Protein AF-A0A0Q9Y5X8-F1 (afdb_monomer_lite)

InterPro domains:
  IPR036390 Winged helix DNA-binding domain superfamily [SSF46785] (9-66)
  IPR036390 Winged helix DNA-binding domain superfamily [SSF46785] (144-191)

Structure (mmCIF, N/CA/C/O backbone):
data_AF-A0A0Q9Y5X8-F1
#
_entry.id   AF-A0A0Q9Y5X8-F1
#
loop_
_atom_site.group_PDB
_atom_site.id
_atom_site.type_symbol
_atom_site.label_atom_id
_atom_site.label_alt_id
_atom_site.label_comp_id
_atom_site.label_asym_id
_atom_site.label_entity_id
_atom_site.label_seq_id
_atom_site.pdbx_PDB_ins_code
_atom_site.Cartn_x
_atom_site.Cartn_y
_atom_site.Cartn_z
_atom_site.occupancy
_atom_site.B_iso_or_equiv
_atom_site.auth_seq_id
_atom_site.auth_comp_id
_atom_site.auth_asym_id
_atom_site.auth_atom_id
_atom_site.pdbx_PDB_model_num
ATOM 1 N N . MET A 1 1 ? -2.827 1.469 11.147 1.00 62.72 1 MET A N 1
ATOM 2 C CA . MET A 1 1 ? -2.510 0.012 11.155 1.00 62.72 1 MET A CA 1
ATOM 3 C C . MET A 1 1 ? -3.399 -0.640 12.210 1.00 62.72 1 MET A C 1
ATOM 5 O O . MET A 1 1 ? -3.380 -0.153 13.327 1.00 62.72 1 MET A O 1
ATOM 9 N N . LEU A 1 2 ? -4.186 -1.677 11.886 1.00 75.31 2 LEU A N 1
ATOM 10 C CA . LEU A 1 2 ? -5.185 -2.248 12.819 1.00 75.31 2 LEU A CA 1
ATOM 11 C C . LEU A 1 2 ? -4.590 -3.100 13.947 1.00 75.31 2 LEU A C 1
ATOM 13 O O . LEU A 1 2 ? -5.214 -3.252 14.986 1.00 75.31 2 LEU A O 1
ATOM 17 N N . PHE A 1 3 ? -3.389 -3.648 13.756 1.00 72.56 3 PHE A N 1
ATOM 18 C CA . PHE A 1 3 ? -2.785 -4.625 14.667 1.00 72.56 3 PHE A CA 1
ATOM 19 C C . PHE A 1 3 ? -2.748 -4.209 16.154 1.00 72.56 3 PHE A C 1
ATOM 21 O O . PHE A 1 3 ? -3.145 -5.021 16.988 1.00 72.56 3 PHE A O 1
ATOM 28 N N . PRO A 1 4 ? -2.349 -2.973 16.519 1.00 76.38 4 PRO A N 1
ATOM 29 C CA . PRO A 1 4 ? -2.332 -2.537 17.920 1.00 76.38 4 PRO A CA 1
ATOM 30 C C . PRO A 1 4 ? -3.721 -2.488 18.574 1.00 76.38 4 PRO A C 1
ATOM 32 O O . PRO A 1 4 ? -3.823 -2.449 19.795 1.00 76.38 4 PRO A O 1
ATOM 35 N N . HIS A 1 5 ? -4.775 -2.497 17.759 1.00 84.38 5 HIS A N 1
ATOM 36 C CA . HIS A 1 5 ? -6.164 -2.395 18.179 1.00 84.38 5 HIS A CA 1
ATOM 37 C C . HIS A 1 5 ? -6.856 -3.757 18.285 1.00 84.38 5 HIS A C 1
ATOM 39 O O . HIS A 1 5 ? -8.039 -3.799 18.577 1.00 84.38 5 HIS A O 1
ATOM 45 N N . ILE A 1 6 ? -6.184 -4.887 18.046 1.00 82.56 6 ILE A N 1
ATOM 46 C CA . ILE A 1 6 ? -6.829 -6.209 18.114 1.00 82.56 6 ILE A CA 1
ATOM 47 C C . ILE A 1 6 ? -6.778 -6.739 19.560 1.00 82.56 6 ILE A C 1
ATOM 49 O O . ILE A 1 6 ? -5.701 -6.980 20.107 1.00 82.56 6 ILE A O 1
ATOM 53 N N . GLN A 1 7 ? -7.936 -6.954 20.197 1.00 82.44 7 GLN A N 1
ATOM 54 C CA . GLN A 1 7 ? -8.016 -7.453 21.574 1.00 82.44 7 GLN A CA 1
ATOM 55 C C . GLN A 1 7 ? -7.650 -8.941 21.686 1.00 82.44 7 GLN A C 1
ATOM 57 O O . GLN A 1 7 ? -8.379 -9.810 21.202 1.00 82.44 7 GLN A O 1
ATOM 62 N N . TYR A 1 8 ? -6.615 -9.239 22.485 1.00 71.25 8 TYR A N 1
ATOM 63 C CA . TYR A 1 8 ? -5.942 -10.550 22.589 1.00 71.25 8 TYR A CA 1
ATOM 64 C C . TYR A 1 8 ? -6.825 -11.809 22.681 1.00 71.25 8 TYR A C 1
ATOM 66 O O . TYR A 1 8 ? -6.446 -12.888 22.215 1.00 71.25 8 TYR A O 1
ATOM 74 N N . ARG A 1 9 ? -7.975 -11.731 23.358 1.00 74.31 9 ARG A N 1
ATOM 75 C CA . ARG A 1 9 ? -8.837 -12.903 23.599 1.00 74.31 9 ARG A CA 1
ATOM 76 C C . ARG A 1 9 ? -9.965 -13.062 22.591 1.00 74.31 9 ARG A C 1
ATOM 78 O O . ARG A 1 9 ? -10.425 -14.179 22.407 1.00 74.31 9 ARG A O 1
ATOM 85 N N . THR A 1 10 ? -10.415 -11.973 21.990 1.00 80.38 10 THR A N 1
ATOM 86 C CA . THR A 1 10 ? -11.672 -11.929 21.232 1.00 80.38 10 THR A CA 1
ATOM 87 C C . THR A 1 10 ? -11.449 -11.586 19.764 1.00 80.38 10 THR A C 1
ATOM 89 O O . THR A 1 10 ? -12.332 -11.831 18.947 1.00 80.38 10 THR A O 1
ATOM 92 N N . ASN A 1 11 ? -10.276 -11.040 19.427 1.00 80.19 11 ASN A N 1
ATOM 93 C CA . ASN A 1 11 ? -9.950 -10.409 18.149 1.00 80.19 11 ASN A CA 1
ATOM 94 C C . ASN A 1 11 ? -10.864 -9.234 17.775 1.00 80.19 11 ASN A C 1
ATOM 96 O O . ASN A 1 11 ? -10.884 -8.821 16.617 1.00 80.19 11 ASN A O 1
ATOM 100 N N . ILE A 1 12 ? -11.603 -8.691 18.746 1.00 88.06 12 ILE A N 1
ATOM 101 C CA . ILE A 1 12 ? -12.395 -7.474 18.571 1.00 88.06 12 ILE A CA 1
ATOM 102 C C . ILE A 1 12 ? -11.441 -6.287 18.438 1.00 88.06 12 ILE A C 1
ATOM 104 O O . ILE A 1 12 ? -10.446 -6.203 19.160 1.00 88.06 12 ILE A O 1
ATOM 108 N N . LEU A 1 13 ? -11.739 -5.383 17.51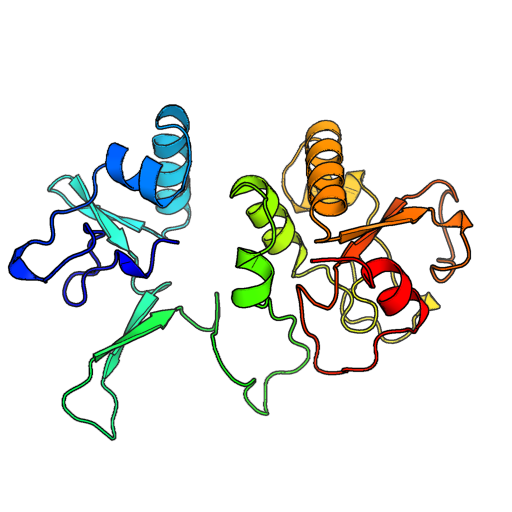1 1.00 88.94 13 LEU A N 1
ATOM 109 C CA . LEU A 1 13 ? -11.045 -4.113 17.374 1.00 88.94 13 LEU A CA 1
ATOM 110 C C . LEU A 1 13 ? -11.444 -3.187 18.525 1.00 88.94 13 LEU A C 1
ATOM 112 O O . LEU A 1 13 ? -12.624 -2.906 18.708 1.00 88.94 13 LEU A O 1
ATOM 116 N N . VAL A 1 14 ? -10.464 -2.720 19.294 1.00 91.31 14 VAL A N 1
ATOM 117 C CA . VAL A 1 14 ? -10.640 -1.914 20.505 1.00 91.31 14 VAL A CA 1
ATOM 118 C C . VAL A 1 14 ? -9.704 -0.702 20.550 1.00 91.31 14 VAL A C 1
ATOM 120 O O . VAL A 1 14 ? -8.682 -0.634 19.858 1.00 91.31 14 VAL A O 1
ATOM 123 N N . SER A 1 15 ? -10.044 0.270 21.393 1.00 88.06 15 SER A N 1
ATOM 124 C CA . SER A 1 15 ? -9.182 1.404 21.728 1.00 88.06 15 SER A CA 1
ATOM 125 C C . SER A 1 15 ? -7.843 0.958 22.336 1.00 88.06 15 SER A C 1
ATOM 127 O O . SER A 1 15 ? -7.720 -0.119 22.924 1.00 88.06 15 SER A O 1
ATOM 129 N N . LEU A 1 16 ? -6.808 1.796 22.194 1.00 82.62 16 LEU A N 1
ATOM 130 C CA . LEU A 1 16 ? -5.525 1.567 22.866 1.00 82.62 16 LEU A CA 1
ATOM 131 C C . LEU A 1 16 ? -5.665 1.850 24.365 1.00 82.62 16 LEU A C 1
ATOM 133 O O . LEU A 1 16 ? -6.264 2.848 24.756 1.00 82.62 16 LEU A O 1
ATOM 137 N N . GLY A 1 17 ? -5.079 0.998 25.204 1.00 73.50 17 GLY A N 1
ATOM 138 C CA . GLY A 1 17 ? -5.127 1.152 26.658 1.00 73.50 17 GLY A CA 1
ATOM 139 C C . GLY A 1 17 ? -4.964 -0.171 27.402 1.00 73.50 17 GLY A C 1
ATOM 140 O O . GLY A 1 17 ? -4.803 -1.230 26.787 1.00 73.50 17 GLY A O 1
ATOM 141 N N . ARG A 1 18 ? -5.010 -0.108 28.742 1.00 67.25 18 ARG A N 1
ATOM 142 C CA . ARG A 1 18 ? -5.080 -1.311 29.589 1.00 67.25 18 ARG A CA 1
ATOM 143 C C . ARG A 1 18 ? -6.356 -2.091 29.278 1.00 67.25 18 ARG A C 1
ATOM 145 O O . ARG A 1 18 ? -7.367 -1.493 28.920 1.00 67.25 18 ARG A O 1
ATOM 152 N N . LYS A 1 19 ? -6.310 -3.416 29.420 1.00 67.94 19 LYS A N 1
ATOM 153 C CA . LYS A 1 19 ? -7.370 -4.332 28.967 1.00 67.94 19 LYS A CA 1
ATOM 154 C C . LYS A 1 19 ? -8.743 -3.996 29.560 1.00 67.94 19 LYS A C 1
ATOM 156 O O . LYS A 1 19 ? -9.742 -4.094 28.860 1.00 67.94 19 LYS A O 1
ATOM 161 N N . GLU A 1 20 ? -8.779 -3.603 30.824 1.00 73.56 20 GLU A N 1
ATOM 162 C CA . GLU A 1 20 ? -9.975 -3.191 31.561 1.00 73.56 20 GLU A CA 1
ATOM 163 C C . GLU A 1 20 ? -10.643 -1.918 31.012 1.00 73.56 20 GLU A C 1
ATOM 165 O O . GLU A 1 20 ? -11.833 -1.725 31.223 1.00 73.56 20 GLU A O 1
ATOM 170 N N . ASN A 1 21 ? -9.908 -1.099 30.253 1.00 79.62 21 ASN A N 1
ATOM 171 C CA . ASN A 1 21 ? -10.373 0.176 29.696 1.00 79.62 21 ASN A CA 1
ATOM 172 C C . ASN A 1 2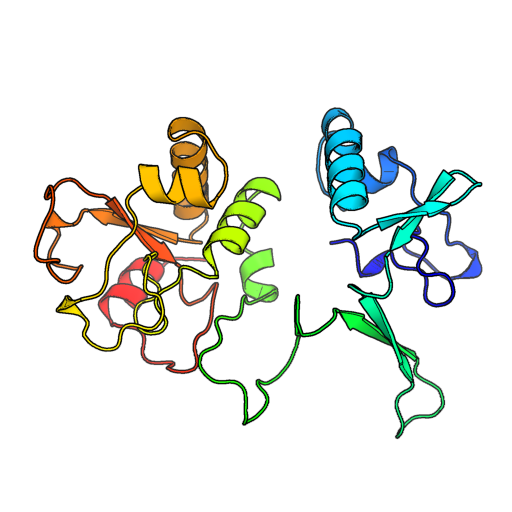1 ? -10.571 0.123 28.172 1.00 79.62 21 ASN A C 1
ATOM 174 O O . ASN A 1 21 ? -10.793 1.154 27.537 1.00 79.62 21 ASN A O 1
ATOM 178 N N . GLN A 1 22 ? -10.425 -1.056 27.564 1.00 84.94 22 GLN A N 1
ATOM 179 C CA . GLN A 1 22 ? -10.576 -1.227 26.124 1.00 84.94 22 GLN A CA 1
ATOM 180 C C . GLN A 1 22 ? -12.051 -1.207 25.739 1.00 84.94 22 GLN A C 1
ATOM 182 O O . GLN A 1 22 ? -12.843 -2.007 26.235 1.00 84.94 22 GLN A O 1
ATOM 187 N N . ILE A 1 23 ? -12.394 -0.322 24.810 1.00 88.69 23 ILE A N 1
ATOM 188 C CA . ILE A 1 23 ? -13.751 -0.161 24.286 1.00 88.69 23 ILE A CA 1
ATOM 189 C C . ILE A 1 23 ? -13.732 -0.567 22.808 1.00 88.69 23 ILE A C 1
ATOM 191 O O . ILE A 1 23 ? -12.775 -0.200 22.118 1.00 88.69 23 ILE A O 1
ATOM 195 N N . PRO A 1 24 ? -14.729 -1.322 22.307 1.00 91.94 24 PRO A N 1
ATOM 196 C CA . PRO A 1 24 ? -14.834 -1.638 20.885 1.00 91.94 24 PRO A CA 1
ATOM 197 C C . PRO A 1 24 ? -14.795 -0.383 20.006 1.00 91.94 24 PRO A C 1
ATOM 199 O O . PRO A 1 24 ? -15.451 0.611 20.314 1.00 91.94 24 PRO A O 1
ATOM 202 N N . LEU A 1 25 ? -14.020 -0.430 18.919 1.00 91.81 25 LEU A N 1
ATOM 203 C CA . LEU A 1 25 ? -13.900 0.692 17.988 1.00 91.81 25 LEU A CA 1
ATOM 204 C C . LEU A 1 25 ? -15.193 0.880 17.196 1.00 91.81 25 LEU A C 1
ATOM 206 O O . LEU A 1 25 ? -15.711 -0.064 16.599 1.00 91.81 25 LEU A O 1
ATOM 210 N N . THR A 1 26 ? -15.646 2.126 17.127 1.00 89.56 26 THR A N 1
ATOM 211 C CA . THR A 1 26 ? -16.711 2.571 16.225 1.00 89.56 26 THR A CA 1
ATOM 212 C C . THR A 1 26 ? -16.149 2.957 14.853 1.00 89.56 26 THR A C 1
ATOM 214 O O . THR A 1 26 ? -14.939 3.124 14.683 1.00 89.56 26 THR A O 1
ATOM 217 N N . ASP A 1 27 ? -17.019 3.209 13.874 1.00 87.75 27 ASP A N 1
ATOM 218 C CA . ASP A 1 27 ? -16.632 3.777 12.573 1.00 87.75 27 ASP A CA 1
ATOM 219 C C . ASP A 1 27 ? -15.864 5.101 12.713 1.00 87.75 27 ASP A C 1
ATOM 221 O O . ASP A 1 27 ? -14.943 5.387 11.946 1.00 87.75 27 ASP A O 1
ATOM 225 N N . LYS A 1 28 ? -16.214 5.921 13.715 1.00 86.94 28 LYS A N 1
ATOM 226 C CA . LYS A 1 28 ? -15.483 7.158 14.009 1.00 86.94 28 LYS A CA 1
ATOM 227 C C . LYS A 1 28 ? -14.044 6.842 14.407 1.00 86.94 28 LYS A C 1
ATOM 229 O O . LYS A 1 28 ? -13.131 7.461 13.867 1.00 86.94 28 LYS A O 1
ATOM 234 N N . ASP A 1 29 ? -13.858 5.901 15.322 1.00 89.00 29 ASP A N 1
ATOM 235 C CA . ASP A 1 29 ? -12.531 5.569 15.837 1.00 89.00 29 ASP A CA 1
ATOM 236 C C . ASP A 1 29 ? -11.693 4.883 14.751 1.00 89.00 29 ASP A C 1
ATOM 238 O O . ASP A 1 29 ? -10.507 5.163 14.601 1.00 89.00 29 ASP A O 1
ATOM 242 N N . LEU A 1 30 ? -12.318 4.054 13.909 1.00 87.44 30 LEU A N 1
ATOM 243 C CA . LEU A 1 30 ? -11.669 3.470 12.736 1.00 87.44 30 LEU A CA 1
ATOM 244 C C . LEU A 1 30 ? -11.217 4.535 11.730 1.00 87.44 30 LEU A C 1
ATOM 246 O O . LEU A 1 30 ? -10.134 4.397 11.163 1.00 87.44 30 LEU A O 1
ATOM 250 N N . ALA A 1 31 ? -11.976 5.621 11.545 1.00 86.88 31 ALA A N 1
ATOM 251 C CA . ALA A 1 31 ? -11.538 6.770 10.743 1.00 86.88 31 ALA A CA 1
ATOM 252 C C . ALA A 1 31 ? -10.196 7.319 11.225 1.00 86.88 31 ALA A C 1
ATOM 254 O O . ALA A 1 31 ? -9.287 7.553 10.427 1.00 86.88 31 ALA A O 1
ATOM 255 N N . GLU A 1 32 ? -10.079 7.491 12.539 1.00 86.25 32 GLU A N 1
ATOM 256 C CA . GLU A 1 32 ? -8.889 8.018 13.196 1.00 86.25 32 GLU A CA 1
ATOM 257 C C . GLU A 1 32 ? -7.726 7.022 13.087 1.00 86.25 32 GLU A C 1
ATOM 259 O O . GLU A 1 32 ? -6.632 7.401 12.668 1.00 86.25 32 GLU A O 1
ATOM 264 N N . VAL A 1 33 ? -7.973 5.729 13.333 1.00 83.44 33 VAL A N 1
ATOM 265 C CA . VAL A 1 33 ? -6.972 4.649 13.204 1.00 83.44 33 VAL A CA 1
ATOM 266 C C . VAL A 1 33 ? -6.439 4.506 11.776 1.00 83.44 33 VAL A C 1
ATOM 268 O O . VAL A 1 33 ? -5.262 4.183 11.567 1.00 83.44 33 VAL A O 1
ATOM 271 N N . PHE A 1 34 ? -7.296 4.714 10.778 1.00 80.12 34 PHE A N 1
ATOM 272 C CA . PHE A 1 34 ? -6.900 4.712 9.374 1.00 80.12 34 PHE A CA 1
ATOM 273 C C . PHE A 1 34 ? -6.306 6.047 8.921 1.00 80.12 34 PHE A C 1
ATOM 275 O O . PHE A 1 34 ? -5.660 6.074 7.879 1.00 80.12 34 PHE A O 1
ATOM 282 N N . GLY A 1 35 ? -6.483 7.133 9.677 1.00 80.12 35 GLY A N 1
ATOM 283 C CA . GLY A 1 35 ? -6.052 8.473 9.277 1.00 80.12 35 GLY A CA 1
ATOM 284 C C . GLY A 1 35 ? -6.824 9.003 8.065 1.00 80.12 35 GLY A C 1
ATOM 285 O O . GLY A 1 35 ? -6.240 9.644 7.191 1.00 80.12 35 GLY A O 1
ATOM 286 N N . ILE A 1 36 ? -8.122 8.701 7.973 1.00 82.06 36 ILE A N 1
ATOM 287 C CA . ILE A 1 36 ? -8.986 9.091 6.849 1.00 82.06 36 ILE A CA 1
ATOM 288 C C . ILE A 1 36 ? -10.229 9.843 7.322 1.00 82.06 36 ILE A C 1
ATOM 290 O O . ILE A 1 36 ? -10.634 9.783 8.479 1.00 82.06 36 ILE A O 1
ATOM 294 N N . ASN A 1 37 ? -10.886 10.538 6.393 1.00 83.81 37 ASN A N 1
ATOM 295 C CA . ASN A 1 37 ? -12.168 11.171 6.681 1.00 83.81 37 ASN A CA 1
ATOM 296 C C . ASN A 1 37 ? -13.254 10.104 6.921 1.00 83.81 37 ASN A C 1
ATOM 298 O O . ASN A 1 37 ? -13.365 9.153 6.144 1.00 83.81 37 ASN A O 1
ATOM 302 N N . LYS A 1 38 ? -14.098 10.313 7.942 1.00 83.44 38 LYS A N 1
ATOM 303 C CA . LYS A 1 38 ? -15.216 9.429 8.321 1.00 83.44 38 LYS A CA 1
ATOM 304 C C . LYS A 1 38 ? -16.093 9.001 7.144 1.00 83.44 38 LYS A C 1
ATOM 306 O O . LYS A 1 38 ? -16.527 7.857 7.105 1.00 83.44 38 LYS A O 1
ATOM 311 N N . ARG A 1 39 ? -16.290 9.878 6.150 1.00 86.00 39 ARG A N 1
ATOM 312 C CA . ARG A 1 39 ? -17.093 9.577 4.951 1.00 86.00 39 ARG A CA 1
ATOM 313 C C . ARG A 1 39 ? -16.586 8.375 4.145 1.00 86.00 39 ARG A C 1
ATOM 315 O O . ARG A 1 39 ? -17.353 7.794 3.393 1.00 86.00 39 ARG A O 1
ATOM 322 N N . TYR A 1 40 ? -15.304 8.027 4.270 1.00 84.69 40 TYR A N 1
ATOM 323 C CA . TYR A 1 40 ? -14.683 6.920 3.536 1.00 84.69 40 TYR A CA 1
ATOM 324 C C . TYR A 1 40 ? -14.618 5.617 4.332 1.00 84.69 40 TYR A C 1
ATOM 326 O O . TYR A 1 40 ? -14.352 4.567 3.753 1.00 84.69 40 TYR A O 1
ATOM 334 N N . VAL A 1 41 ? -14.857 5.666 5.643 1.00 89.50 41 VAL A N 1
ATOM 335 C CA . VAL A 1 41 ? -14.655 4.512 6.526 1.00 89.50 41 VAL A CA 1
ATOM 336 C C . VAL A 1 41 ? -15.639 3.395 6.226 1.00 89.50 41 VAL A C 1
ATOM 338 O O . VAL A 1 41 ? -15.219 2.252 6.103 1.00 89.50 41 VAL A O 1
ATOM 341 N N . SER A 1 42 ? -16.917 3.725 6.037 1.00 88.19 42 SER A N 1
ATOM 342 C CA . SER A 1 42 ? -17.953 2.732 5.734 1.00 88.19 42 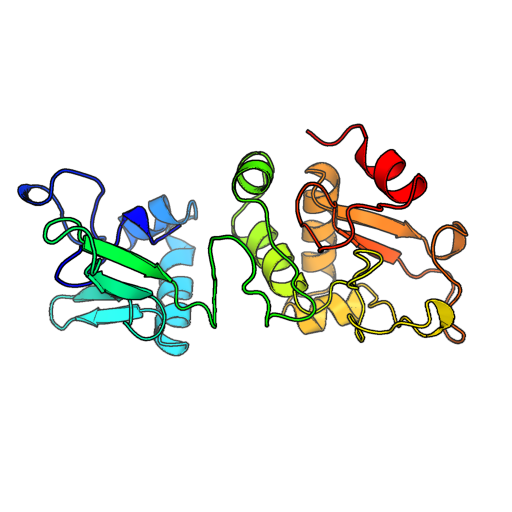SER A CA 1
ATOM 343 C C . SER A 1 42 ? -17.629 1.923 4.468 1.00 88.19 42 SER A C 1
ATOM 345 O O . SER A 1 42 ? -17.787 0.702 4.455 1.00 88.19 42 SER A O 1
ATOM 347 N N . GLY A 1 43 ? -17.071 2.573 3.438 1.00 88.25 43 GLY A N 1
ATOM 348 C CA . GLY A 1 43 ? -16.608 1.893 2.226 1.00 88.25 43 GLY A CA 1
ATOM 349 C C . GLY A 1 43 ? -15.467 0.911 2.501 1.00 88.25 43 GLY A C 1
ATOM 350 O O . GLY A 1 43 ? -15.535 -0.236 2.073 1.00 88.25 43 GLY A O 1
ATOM 351 N N . ILE A 1 44 ? -14.463 1.321 3.284 1.00 86.12 44 ILE A N 1
ATOM 352 C CA . ILE A 1 44 ? -13.350 0.438 3.674 1.00 86.12 44 ILE A CA 1
ATOM 353 C C . ILE A 1 44 ? -13.845 -0.730 4.526 1.00 86.12 44 ILE A C 1
ATOM 355 O O . ILE A 1 44 ? -13.423 -1.859 4.313 1.00 86.12 44 ILE A O 1
ATOM 359 N N . ILE A 1 45 ? -14.734 -0.487 5.488 1.00 89.31 45 ILE A N 1
ATOM 360 C CA . ILE A 1 45 ? -15.305 -1.542 6.334 1.00 89.31 45 ILE A CA 1
ATOM 361 C C . ILE A 1 45 ? -16.061 -2.557 5.478 1.00 89.31 45 ILE A C 1
ATOM 363 O O . ILE A 1 45 ? -15.892 -3.758 5.675 1.00 89.31 45 ILE A O 1
ATOM 367 N N . THR A 1 46 ? -16.845 -2.085 4.509 1.00 90.38 46 THR A N 1
ATOM 368 C CA . THR A 1 46 ? -17.563 -2.946 3.562 1.00 90.38 46 THR A CA 1
ATOM 369 C C . THR A 1 46 ? -16.586 -3.809 2.770 1.00 90.38 46 THR A C 1
ATOM 371 O O . THR A 1 46 ? -16.700 -5.031 2.800 1.00 90.38 46 THR A O 1
ATOM 374 N N . GLU A 1 47 ? -15.557 -3.204 2.174 1.00 88.06 47 GLU A N 1
ATOM 375 C CA . GLU A 1 47 ? -14.535 -3.927 1.409 1.00 88.06 47 GLU A CA 1
ATOM 376 C C . GLU A 1 47 ? -13.801 -4.956 2.286 1.00 88.06 47 GLU A C 1
ATOM 378 O O . GLU A 1 47 ? -13.673 -6.117 1.906 1.00 88.06 47 GLU A O 1
ATOM 383 N N . LEU A 1 48 ? -13.392 -4.578 3.506 1.00 87.69 48 LEU A N 1
ATOM 384 C CA . LEU A 1 48 ? -12.742 -5.475 4.470 1.00 87.69 48 LEU A CA 1
ATOM 385 C C . LEU A 1 48 ? -13.640 -6.649 4.892 1.00 87.69 48 LEU A C 1
ATOM 387 O O . LEU A 1 48 ? -13.116 -7.736 5.159 1.00 87.69 48 LEU A O 1
ATOM 391 N N . LYS A 1 49 ? -14.962 -6.445 4.966 1.00 88.88 49 LYS A N 1
ATOM 392 C CA . LYS A 1 49 ? -15.949 -7.507 5.223 1.00 88.88 49 LYS A CA 1
ATOM 393 C C . LYS A 1 49 ? -16.091 -8.432 4.018 1.00 88.88 49 LYS A C 1
ATOM 395 O O . LYS A 1 49 ? -16.061 -9.647 4.197 1.00 88.88 49 LYS A O 1
ATOM 400 N N . GLU A 1 50 ? -16.174 -7.885 2.808 1.00 88.81 50 GLU A N 1
ATOM 401 C CA . GLU A 1 50 ? -16.286 -8.652 1.558 1.00 88.81 50 GLU A CA 1
ATOM 402 C C . GLU A 1 50 ? -15.076 -9.560 1.324 1.00 88.81 50 GLU A C 1
ATOM 404 O O . GLU A 1 50 ? -15.234 -10.742 1.019 1.00 88.81 50 GLU A O 1
ATOM 409 N N . ILE A 1 51 ? -13.859 -9.056 1.554 1.00 82.38 51 ILE A N 1
ATOM 410 C CA . ILE A 1 51 ? -12.636 -9.874 1.462 1.00 82.38 51 ILE A CA 1
ATOM 411 C C . ILE A 1 51 ? -12.422 -10.769 2.701 1.00 82.38 51 ILE A C 1
ATOM 413 O O . ILE A 1 51 ? -11.459 -11.540 2.771 1.00 82.38 51 ILE A O 1
ATOM 417 N N . GLY A 1 52 ? -13.307 -10.683 3.699 1.00 83.06 52 GLY A N 1
ATOM 418 C CA . GLY A 1 52 ? -13.304 -11.527 4.892 1.00 83.06 52 GLY A CA 1
ATOM 419 C C . GLY A 1 52 ? -12.203 -11.211 5.904 1.00 83.06 52 GLY A C 1
ATOM 420 O O . GLY A 1 52 ? -11.916 -12.061 6.748 1.00 83.06 52 GLY A O 1
ATOM 421 N N . VAL A 1 53 ? -11.561 -10.040 5.831 1.00 85.12 53 VAL A N 1
ATOM 422 C CA . VAL A 1 53 ? -10.525 -9.611 6.791 1.00 85.12 53 VAL A CA 1
ATOM 423 C C . VAL A 1 53 ? -11.142 -9.276 8.146 1.00 85.12 53 VAL A C 1
ATOM 425 O O . VAL A 1 53 ? -10.561 -9.621 9.179 1.00 85.12 53 VAL A O 1
ATOM 428 N N . ILE A 1 54 ? -12.321 -8.652 8.149 1.00 90.00 54 ILE A N 1
ATOM 429 C CA . ILE A 1 54 ? -13.106 -8.394 9.360 1.00 90.00 54 ILE A CA 1
ATOM 430 C C . ILE A 1 54 ? -14.517 -8.968 9.230 1.00 90.00 54 ILE A C 1
ATOM 432 O O . ILE A 1 54 ? -15.048 -9.127 8.137 1.00 90.00 54 ILE A O 1
ATOM 436 N N . THR A 1 55 ? -15.138 -9.249 10.365 1.00 90.06 55 THR A N 1
ATOM 437 C CA . THR A 1 55 ? -16.549 -9.619 10.495 1.00 90.06 55 THR A CA 1
ATOM 438 C C . THR A 1 55 ? -17.202 -8.715 11.524 1.00 90.06 55 THR A C 1
ATOM 440 O O . THR A 1 55 ? -16.536 -8.278 12.459 1.00 90.06 55 THR A O 1
ATOM 443 N N . GLU A 1 56 ? -18.498 -8.475 11.394 1.00 90.94 56 GLU A N 1
ATOM 444 C CA . GLU A 1 56 ? -19.264 -7.719 12.383 1.00 90.94 56 GLU A CA 1
ATOM 445 C C . GLU A 1 56 ? -19.994 -8.687 13.325 1.00 90.94 56 GLU A C 1
ATOM 447 O O . GLU A 1 56 ? -20.576 -9.675 12.868 1.00 90.94 56 GLU A O 1
ATOM 452 N N . THR A 1 57 ? -19.910 -8.461 14.638 1.00 88.31 57 THR A N 1
ATOM 453 C CA . THR A 1 57 ? -20.642 -9.251 15.636 1.00 88.31 57 THR A CA 1
ATOM 454 C C . THR A 1 57 ? -22.112 -8.844 15.666 1.00 88.31 57 THR A C 1
ATOM 456 O O . THR A 1 57 ? -22.503 -7.808 15.135 1.00 88.31 57 THR A O 1
ATOM 459 N N . ARG A 1 58 ? -22.949 -9.646 16.335 1.00 85.38 58 ARG A N 1
ATOM 460 C CA . ARG A 1 58 ? -24.364 -9.299 16.543 1.00 85.38 58 ARG A CA 1
ATOM 461 C C . ARG A 1 58 ? -24.544 -8.023 17.368 1.00 85.38 58 ARG A C 1
ATOM 463 O O . ARG A 1 58 ? -25.563 -7.364 17.218 1.00 85.38 58 ARG A O 1
ATOM 470 N N . GLU A 1 59 ? -23.571 -7.679 18.214 1.00 85.19 59 GLU A N 1
ATOM 471 C CA . GLU A 1 59 ? -23.569 -6.426 18.978 1.00 85.19 59 GLU A CA 1
ATOM 472 C C . GLU A 1 59 ? -23.008 -5.223 18.191 1.00 85.19 59 GLU A C 1
ATOM 474 O O . GLU A 1 59 ? -22.904 -4.134 18.750 1.00 85.19 59 GLU A O 1
ATOM 479 N N . GLY A 1 60 ? -22.642 -5.395 16.912 1.00 84.31 60 GLY A N 1
ATOM 480 C CA . GLY A 1 60 ? -22.125 -4.320 16.053 1.00 84.31 60 GLY A CA 1
ATOM 481 C C . GLY A 1 60 ? -20.620 -4.062 16.179 1.00 84.31 60 GLY A C 1
ATOM 482 O O . GLY A 1 60 ? -20.134 -3.013 15.764 1.00 84.31 60 GLY A O 1
ATOM 483 N N . TYR A 1 61 ? -19.852 -4.987 16.763 1.00 89.75 61 TYR A N 1
ATOM 484 C CA . TYR A 1 61 ? -18.400 -4.835 16.900 1.00 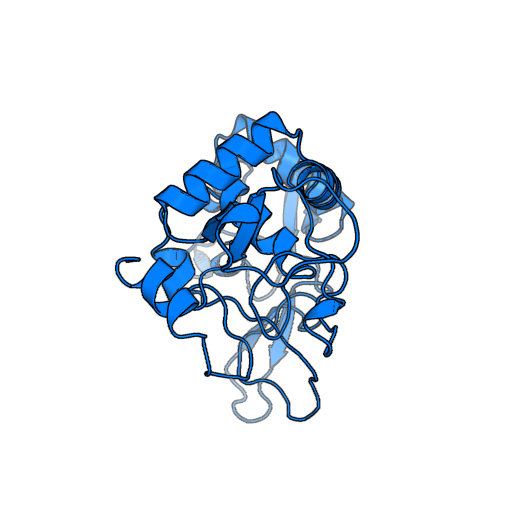89.75 61 TYR A CA 1
ATOM 485 C C . TYR A 1 61 ? -17.648 -5.449 15.726 1.00 89.75 61 TYR A C 1
ATOM 487 O O . TYR A 1 61 ? -18.030 -6.491 15.200 1.00 89.75 61 TYR A O 1
ATOM 495 N N . TYR A 1 62 ? -16.502 -4.878 15.370 1.00 91.00 62 TYR A N 1
ATOM 496 C CA . TYR A 1 62 ? -15.643 -5.447 14.335 1.00 91.00 62 TYR A CA 1
ATOM 497 C C . TYR A 1 62 ? -14.646 -6.442 14.927 1.00 91.00 62 TYR A C 1
ATOM 499 O O . TYR A 1 62 ? -13.842 -6.099 15.792 1.00 91.00 62 TYR A O 1
ATOM 507 N N . LYS A 1 63 ? -14.662 -7.679 14.430 1.00 89.31 63 LYS A N 1
ATOM 508 C CA . LYS A 1 63 ? -13.717 -8.747 14.771 1.00 89.31 63 LYS A CA 1
ATOM 509 C C . LYS A 1 63 ? -12.809 -9.048 13.585 1.00 89.31 63 LYS A C 1
ATOM 511 O O . LYS A 1 63 ? -13.290 -9.232 12.472 1.00 89.31 63 LYS A O 1
ATOM 516 N N . VAL A 1 64 ? -11.503 -9.142 13.816 1.00 85.50 64 VAL A N 1
ATOM 517 C CA . VAL A 1 64 ? -10.539 -9.549 12.784 1.00 85.50 64 VAL A CA 1
ATOM 518 C C . VAL A 1 64 ? -10.571 -11.066 12.610 1.00 85.50 64 VAL A C 1
ATOM 520 O O . VAL A 1 64 ? -10.547 -11.821 13.585 1.00 85.50 64 VAL A O 1
ATOM 523 N N . ASN A 1 65 ? -10.618 -11.515 11.358 1.00 81.38 65 ASN A N 1
ATOM 524 C CA . ASN A 1 65 ? -10.659 -12.928 11.014 1.00 81.38 65 ASN A CA 1
ATOM 525 C C . ASN A 1 65 ? -9.309 -13.613 11.294 1.00 81.38 65 ASN A C 1
ATOM 527 O O . ASN A 1 65 ? -8.243 -13.155 10.864 1.00 81.38 65 ASN A O 1
ATOM 531 N N . GLU A 1 66 ? -9.375 -14.759 11.971 1.00 74.44 66 GLU A N 1
ATOM 532 C CA . GLU A 1 66 ? -8.221 -15.560 12.387 1.00 74.44 66 GLU A CA 1
ATOM 533 C C . GLU A 1 66 ? -7.396 -16.104 11.215 1.00 74.44 66 GLU A C 1
ATOM 535 O O . GLU A 1 66 ? -6.194 -16.335 11.348 1.00 74.44 66 GLU A O 1
ATOM 540 N N . ARG A 1 67 ? -8.002 -16.212 10.026 1.00 67.62 67 ARG A N 1
ATOM 541 C CA . ARG A 1 67 ? -7.292 -16.542 8.784 1.00 67.62 67 ARG A CA 1
ATOM 542 C C . ARG A 1 67 ? -6.192 -15.532 8.457 1.00 67.62 67 ARG A C 1
ATOM 544 O O . ARG A 1 67 ? -5.178 -15.917 7.879 1.00 67.62 67 ARG A O 1
ATOM 551 N N . TYR A 1 68 ? -6.388 -14.261 8.798 1.00 66.56 68 TYR A N 1
ATOM 552 C CA . TYR A 1 68 ? -5.447 -13.182 8.494 1.00 66.56 68 TYR A CA 1
ATOM 553 C C . TYR A 1 68 ? -4.552 -12.851 9.688 1.00 66.56 68 TYR A C 1
ATOM 555 O O . TYR A 1 68 ? -3.374 -12.556 9.501 1.00 66.56 68 TYR A O 1
ATOM 563 N N . HIS A 1 69 ? -5.092 -12.931 10.905 1.00 66.31 69 HIS A N 1
ATOM 564 C CA . HIS A 1 69 ? -4.373 -12.637 12.142 1.00 66.31 69 HIS A CA 1
ATOM 565 C C . HIS A 1 69 ? -4.656 -13.724 13.167 1.00 66.31 69 HIS A C 1
ATOM 567 O O . HIS A 1 69 ? -5.764 -13.802 13.686 1.00 66.31 69 HIS A O 1
ATOM 573 N N . PHE A 1 70 ? -3.659 -14.535 13.499 1.00 64.38 70 PHE A N 1
ATOM 574 C CA . PHE A 1 70 ? -3.830 -15.606 14.473 1.00 64.38 70 PHE A CA 1
ATOM 575 C C . PHE A 1 70 ? -2.962 -15.401 15.708 1.00 64.38 70 PHE A C 1
ATOM 577 O O . PHE A 1 70 ? -1.959 -14.680 15.725 1.00 64.38 70 PHE A O 1
ATOM 584 N N . ARG A 1 71 ? -3.392 -16.054 16.781 1.00 64.38 71 ARG A N 1
ATOM 585 C CA . ARG A 1 71 ? -2.762 -16.023 18.092 1.00 64.38 71 ARG A CA 1
ATOM 586 C C . ARG A 1 71 ? -1.903 -17.266 18.278 1.00 64.38 71 ARG A C 1
ATOM 588 O O . ARG A 1 71 ? -2.349 -18.372 17.993 1.00 64.38 71 ARG A O 1
ATOM 595 N N . GLY A 1 72 ? -0.704 -17.086 18.820 1.00 53.72 72 GLY A N 1
ATOM 596 C CA . GLY A 1 72 ? 0.152 -18.188 19.251 1.00 53.72 72 GLY A CA 1
ATOM 597 C C . GLY A 1 72 ? 0.411 -18.167 20.756 1.00 53.72 72 GLY A C 1
ATOM 598 O O . GLY A 1 72 ? 0.256 -17.139 21.425 1.00 53.72 72 GLY A O 1
ATOM 599 N N . ARG A 1 73 ? 0.808 -19.325 21.290 1.00 50.56 73 ARG A N 1
ATOM 600 C CA . ARG A 1 73 ? 1.512 -19.444 22.575 1.00 50.56 73 ARG A CA 1
ATOM 601 C C . ARG A 1 73 ? 2.965 -19.788 22.261 1.00 50.56 73 ARG A C 1
ATOM 603 O O . ARG A 1 73 ? 3.202 -20.637 21.400 1.00 50.56 73 ARG A O 1
ATOM 610 N N . SER A 1 74 ? 3.918 -19.108 22.895 1.00 46.31 74 SER A N 1
ATOM 611 C CA . SER A 1 74 ? 5.317 -19.539 22.824 1.00 46.31 74 SER A CA 1
ATOM 612 C C . SER A 1 74 ? 5.452 -20.898 23.518 1.00 46.31 74 SER A C 1
ATOM 614 O O . SER A 1 74 ? 4.792 -21.126 24.532 1.00 46.31 74 SER A O 1
ATOM 616 N N . ARG A 1 75 ? 6.249 -21.815 22.952 1.00 48.41 75 ARG A N 1
ATOM 617 C CA . ARG A 1 75 ? 6.555 -23.110 23.590 1.00 48.41 75 ARG A CA 1
ATOM 618 C C . ARG A 1 75 ? 7.651 -22.990 24.656 1.00 48.41 75 ARG A C 1
ATOM 620 O O . ARG A 1 75 ? 7.716 -23.863 25.508 1.00 48.41 75 ARG A O 1
ATOM 627 N N . GLU A 1 76 ? 8.460 -21.930 24.616 1.00 54.19 76 GLU A N 1
ATOM 628 C CA . GLU A 1 76 ? 9.597 -21.729 25.531 1.00 54.19 76 GLU A CA 1
ATOM 629 C C . GLU A 1 76 ? 9.271 -20.833 26.734 1.00 54.19 76 GLU A C 1
ATOM 631 O O . GLU A 1 76 ? 9.859 -21.020 27.788 1.00 54.19 76 GLU A O 1
ATOM 636 N N . ASP A 1 77 ? 8.272 -19.948 26.626 1.00 47.19 77 ASP A N 1
ATOM 637 C CA . ASP A 1 77 ? 7.850 -19.064 27.720 1.00 47.19 77 ASP A CA 1
ATOM 638 C C . ASP A 1 77 ? 6.337 -19.156 27.928 1.00 47.19 77 ASP A C 1
ATOM 640 O O . ASP A 1 77 ? 5.537 -18.551 27.205 1.00 47.19 77 ASP A O 1
ATOM 644 N N . THR A 1 78 ? 5.931 -19.908 28.948 1.00 46.62 78 THR A N 1
ATOM 645 C CA . THR A 1 78 ? 4.539 -20.300 29.235 1.00 46.62 78 THR A CA 1
ATOM 646 C C . THR A 1 78 ? 3.590 -19.125 29.544 1.00 46.62 78 THR A C 1
ATOM 648 O O . THR A 1 78 ? 2.391 -19.333 29.722 1.00 46.62 78 THR A O 1
ATOM 651 N N . TYR A 1 79 ? 4.073 -17.877 29.556 1.00 45.81 79 TYR A N 1
ATOM 652 C CA . TYR A 1 79 ? 3.297 -16.701 29.971 1.00 45.81 79 TYR A CA 1
ATOM 653 C C . TYR A 1 79 ? 3.136 -15.591 28.926 1.00 45.81 79 TYR A C 1
ATOM 655 O O . TYR A 1 79 ? 2.327 -14.689 29.150 1.00 45.81 79 TYR A O 1
ATOM 663 N N . ILE A 1 80 ? 3.812 -15.643 27.770 1.00 50.56 80 ILE A N 1
ATOM 664 C CA . ILE A 1 80 ? 3.732 -14.550 26.786 1.00 50.56 80 ILE A CA 1
ATOM 665 C C . ILE A 1 80 ? 2.933 -14.981 25.558 1.00 50.56 80 ILE A C 1
ATOM 667 O O . ILE A 1 80 ? 3.342 -15.781 24.715 1.00 50.56 80 ILE A O 1
ATOM 671 N N . GLY A 1 81 ? 1.736 -14.418 25.473 1.00 48.31 81 GLY A N 1
ATOM 672 C CA . GLY A 1 81 ? 0.878 -14.512 24.314 1.00 48.31 81 GLY A CA 1
ATOM 673 C C . GLY A 1 81 ? 1.296 -13.561 23.201 1.00 48.31 81 GLY A C 1
ATOM 674 O O . GLY A 1 81 ? 1.497 -12.383 23.473 1.00 48.31 81 GLY A O 1
ATOM 675 N N . TYR A 1 82 ? 1.366 -14.029 21.952 1.00 56.22 82 TYR A N 1
ATOM 676 C CA . TYR A 1 82 ? 1.698 -13.165 20.814 1.00 56.22 82 TYR A CA 1
ATOM 677 C C . TYR A 1 82 ? 0.625 -13.182 19.724 1.00 56.22 82 TYR A C 1
ATOM 679 O O . TYR A 1 82 ? -0.114 -14.158 19.550 1.00 56.22 82 TYR A O 1
ATOM 687 N N . TYR A 1 83 ? 0.571 -12.077 18.983 1.00 53.53 83 TYR A N 1
ATOM 688 C CA . TYR A 1 83 ? -0.187 -11.936 17.749 1.00 53.53 83 TYR A CA 1
ATOM 689 C C . TYR A 1 83 ? 0.736 -12.081 16.548 1.00 53.53 83 TYR A C 1
ATOM 691 O O . TYR A 1 83 ? 1.809 -11.476 16.506 1.00 53.53 83 TYR A O 1
ATOM 699 N N . LYS A 1 84 ? 0.304 -12.856 15.557 1.00 56.66 84 LYS A N 1
ATOM 700 C CA . LYS A 1 84 ? 1.030 -13.057 14.308 1.00 56.66 84 LYS A CA 1
ATOM 701 C C . LYS A 1 84 ? 0.093 -12.798 13.135 1.00 56.66 84 LYS A C 1
ATOM 703 O O . LYS A 1 84 ? -1.027 -13.304 13.096 1.00 56.66 84 LYS A O 1
ATOM 708 N N . VAL A 1 85 ? 0.550 -11.990 12.182 1.00 63.25 85 VAL A N 1
ATOM 709 C CA . VAL A 1 85 ? -0.120 -11.895 10.882 1.00 63.25 85 VAL A CA 1
ATOM 710 C C . VAL A 1 85 ? 0.217 -13.162 10.113 1.00 63.25 85 VAL A C 1
ATOM 712 O O . VAL A 1 85 ? 1.343 -13.660 10.194 1.00 63.25 85 VAL A O 1
ATOM 715 N N . ASN A 1 86 ? -0.763 -13.727 9.422 1.00 61.34 86 ASN A N 1
ATOM 716 C CA . ASN A 1 86 ? -0.539 -14.936 8.657 1.00 61.34 86 ASN A CA 1
ATOM 717 C C . ASN A 1 86 ? 0.538 -14.687 7.598 1.00 61.34 86 ASN A C 1
ATOM 719 O O . ASN A 1 86 ? 0.401 -13.797 6.762 1.00 61.34 86 ASN A O 1
ATOM 723 N N . GLU A 1 87 ? 1.602 -15.495 7.650 1.00 61.16 87 GLU A N 1
ATOM 724 C CA . GLU A 1 87 ? 2.807 -15.330 6.832 1.00 61.16 87 GLU A CA 1
ATOM 725 C C . GLU A 1 87 ? 2.522 -15.424 5.333 1.00 61.16 87 GLU A C 1
ATOM 727 O O . GLU A 1 87 ? 3.260 -14.838 4.546 1.00 61.16 87 GLU A O 1
ATOM 732 N N . ARG A 1 88 ? 1.418 -16.078 4.940 1.00 57.78 88 ARG A N 1
ATOM 733 C CA . ARG A 1 88 ? 0.918 -16.075 3.560 1.00 57.78 88 ARG A CA 1
ATOM 734 C C . ARG A 1 88 ? 0.581 -14.666 3.064 1.00 57.78 88 ARG A C 1
ATOM 736 O O . ARG A 1 88 ? 0.669 -14.413 1.869 1.00 57.78 88 ARG A O 1
ATOM 743 N N . TYR A 1 89 ? 0.143 -13.783 3.959 1.00 58.34 89 TYR A N 1
ATOM 744 C CA . TYR A 1 89 ? -0.321 -12.431 3.637 1.00 58.34 89 TYR A CA 1
ATOM 745 C C . TYR A 1 89 ? 0.669 -11.349 4.083 1.00 58.34 89 TYR A C 1
ATOM 747 O O . TYR A 1 89 ? 0.826 -10.342 3.399 1.00 58.34 89 TYR A O 1
ATOM 755 N N . HIS A 1 90 ? 1.335 -11.537 5.224 1.00 62.88 90 HIS A N 1
ATOM 756 C CA . HIS A 1 90 ? 2.375 -10.644 5.725 1.00 62.88 90 HIS A CA 1
ATOM 757 C C . HIS A 1 90 ? 3.219 -11.382 6.768 1.00 62.88 90 HIS A C 1
ATOM 759 O O . HIS A 1 90 ? 2.679 -11.910 7.740 1.00 62.88 90 HIS A O 1
ATOM 765 N N . PHE A 1 91 ? 4.542 -11.390 6.617 1.00 58.12 91 PHE A N 1
ATOM 766 C CA . PHE A 1 91 ? 5.447 -11.923 7.635 1.00 58.12 91 PHE A CA 1
ATOM 767 C C . PHE A 1 91 ? 6.444 -10.854 8.080 1.00 58.12 91 PHE A C 1
ATOM 769 O O . PHE A 1 91 ? 6.894 -10.018 7.297 1.00 58.12 91 PHE A O 1
ATOM 776 N N . ARG A 1 92 ? 6.797 -10.887 9.367 1.00 51.69 92 ARG A N 1
ATOM 777 C CA . ARG A 1 92 ? 7.759 -9.977 9.993 1.00 51.69 92 ARG A CA 1
ATOM 778 C C . ARG A 1 92 ? 8.895 -10.812 10.574 1.00 51.69 92 ARG A C 1
ATOM 780 O O . ARG A 1 92 ? 8.671 -11.556 11.521 1.00 51.69 92 ARG A O 1
ATOM 787 N N . GLY A 1 93 ? 10.098 -10.698 10.010 1.00 52.94 93 GLY A N 1
ATOM 788 C CA . GLY A 1 93 ? 11.270 -11.442 10.484 1.00 52.94 93 GLY A CA 1
ATOM 789 C C . GLY A 1 93 ? 12.294 -11.774 9.396 1.00 52.94 93 GLY A C 1
ATOM 790 O O . GLY A 1 93 ? 12.185 -11.341 8.237 1.00 52.94 93 GLY A O 1
ATOM 791 N N . ARG A 1 94 ? 13.320 -12.546 9.781 1.00 50.56 94 ARG A N 1
ATOM 792 C CA . ARG A 1 94 ? 14.281 -13.119 8.827 1.00 50.56 94 ARG A CA 1
ATOM 793 C C . ARG A 1 94 ? 13.536 -14.052 7.871 1.00 50.56 94 ARG A C 1
ATOM 795 O O . ARG A 1 94 ? 12.556 -14.683 8.252 1.00 50.56 94 ARG A O 1
ATOM 802 N N . SER A 1 95 ? 13.975 -14.067 6.611 1.00 53.72 95 SER A N 1
ATOM 803 C CA . SER A 1 95 ? 13.479 -15.062 5.654 1.00 53.72 95 SER A CA 1
ATOM 804 C C . SER A 1 95 ? 13.806 -16.444 6.202 1.00 53.72 95 SER A C 1
ATOM 806 O O . SER A 1 95 ? 14.906 -16.617 6.730 1.00 53.72 95 SER A O 1
ATOM 808 N N . ARG A 1 96 ? 12.893 -17.405 6.072 1.00 55.06 96 ARG A N 1
ATOM 809 C CA . ARG A 1 96 ? 13.259 -18.809 6.259 1.00 55.06 96 ARG A CA 1
ATOM 810 C C . ARG A 1 96 ? 14.188 -19.224 5.104 1.00 55.06 96 ARG A C 1
ATOM 812 O O . ARG A 1 96 ? 14.169 -18.582 4.048 1.00 55.06 96 ARG A O 1
ATOM 819 N N . GLU A 1 97 ? 15.047 -20.221 5.325 1.00 50.69 97 GLU A N 1
ATOM 820 C CA . GLU A 1 97 ? 16.032 -20.690 4.327 1.00 50.69 97 GLU A CA 1
ATOM 821 C C . GLU A 1 97 ? 15.380 -21.178 3.024 1.00 50.69 97 GLU A C 1
ATOM 823 O O . GLU A 1 97 ? 15.981 -21.077 1.960 1.00 50.69 97 GLU A O 1
ATOM 828 N N . ASP A 1 98 ? 14.128 -21.622 3.104 1.00 47.69 98 ASP A N 1
ATOM 829 C CA . ASP A 1 98 ? 13.306 -22.163 2.021 1.00 47.69 98 ASP A CA 1
ATOM 830 C C . ASP A 1 98 ? 12.529 -21.102 1.221 1.00 47.69 98 ASP A C 1
ATOM 832 O O . ASP A 1 98 ? 11.871 -21.436 0.235 1.00 47.69 98 ASP A O 1
ATOM 836 N N . THR A 1 99 ? 12.577 -19.819 1.602 1.00 52.56 99 THR A N 1
ATOM 837 C CA . THR A 1 99 ? 11.814 -18.785 0.887 1.00 52.56 99 THR A CA 1
ATOM 838 C C . THR A 1 99 ? 12.638 -18.159 -0.239 1.00 52.56 99 THR A C 1
ATOM 840 O O . THR A 1 99 ? 13.464 -17.268 -0.021 1.00 52.56 99 THR A O 1
ATOM 843 N N . TYR A 1 100 ? 12.410 -18.638 -1.463 1.00 50.06 100 TYR A N 1
ATOM 844 C CA . TYR A 1 100 ? 13.038 -18.121 -2.680 1.00 50.06 100 TYR A CA 1
ATOM 845 C C . TYR A 1 100 ? 12.402 -16.771 -3.085 1.00 50.06 100 TYR A C 1
ATOM 847 O O . TYR A 1 100 ? 11.183 -16.639 -3.085 1.00 50.06 100 TYR A O 1
ATOM 855 N N . MET A 1 101 ? 13.231 -15.767 -3.400 1.00 53.06 101 MET A N 1
ATOM 856 C CA . MET A 1 101 ? 12.864 -14.466 -4.003 1.00 53.06 101 MET A CA 1
ATOM 857 C C . MET A 1 101 ? 11.753 -13.653 -3.300 1.00 53.06 101 MET A C 1
ATOM 859 O O . MET A 1 101 ? 10.617 -13.561 -3.755 1.00 53.06 101 MET A O 1
ATOM 863 N N . LEU A 1 102 ? 12.111 -12.977 -2.202 1.00 59.34 102 LEU A N 1
ATOM 864 C CA . LEU A 1 102 ? 11.205 -12.116 -1.431 1.00 59.34 102 LEU A CA 1
ATOM 865 C C . LEU A 1 102 ? 11.498 -10.623 -1.605 1.00 59.34 102 LEU A C 1
ATOM 867 O O . LEU A 1 102 ? 12.652 -10.203 -1.514 1.00 59.34 102 LEU A O 1
ATOM 871 N N . VAL A 1 103 ? 10.433 -9.823 -1.706 1.00 55.06 103 VAL A N 1
ATOM 872 C CA . VAL A 1 103 ? 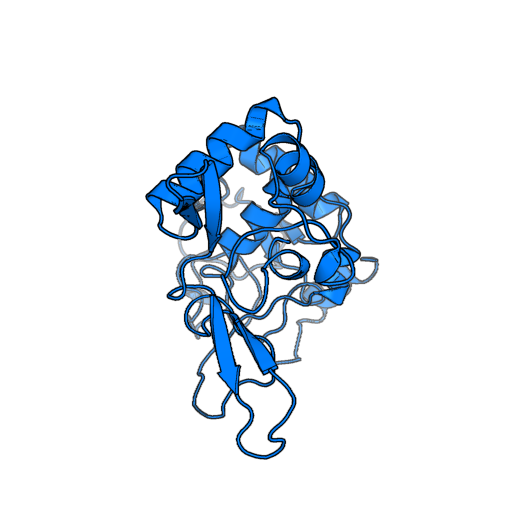10.465 -8.359 -1.562 1.00 55.06 103 VAL A CA 1
ATOM 873 C C . VAL A 1 103 ? 9.892 -7.991 -0.194 1.00 55.06 103 VAL A C 1
ATOM 875 O O . VAL A 1 103 ? 8.772 -8.384 0.137 1.00 55.06 103 VAL A O 1
ATOM 878 N N . LYS A 1 104 ? 10.641 -7.245 0.625 1.00 66.00 104 LYS A N 1
ATOM 879 C CA . LYS A 1 104 ? 10.186 -6.805 1.957 1.00 66.00 104 LYS A CA 1
ATOM 880 C C . LYS A 1 104 ? 10.135 -5.293 2.039 1.00 66.00 104 LYS A C 1
ATOM 882 O O . LYS A 1 104 ? 11.054 -4.631 1.584 1.00 66.00 104 LYS A O 1
ATOM 887 N N . THR A 1 105 ? 9.126 -4.755 2.709 1.00 63.22 105 THR A N 1
ATOM 888 C CA . THR A 1 105 ? 9.048 -3.329 3.048 1.00 63.22 105 THR A CA 1
ATOM 889 C C . THR A 1 105 ? 9.656 -3.049 4.419 1.00 63.22 105 THR A C 1
ATOM 891 O O . THR A 1 105 ? 9.352 -3.758 5.385 1.00 63.22 105 THR A O 1
ATOM 894 N N . PHE A 1 106 ? 10.429 -1.973 4.557 1.00 64.94 106 PHE A N 1
ATOM 895 C CA . PHE A 1 106 ? 10.919 -1.533 5.864 1.00 64.94 106 PHE A CA 1
ATOM 896 C C . PHE A 1 106 ? 9.888 -0.660 6.566 1.00 64.94 106 PHE A C 1
ATOM 898 O O . PHE A 1 106 ? 9.631 0.465 6.151 1.00 64.94 106 PHE A O 1
ATOM 905 N N . HIS A 1 107 ? 9.328 -1.146 7.675 1.00 64.69 107 HIS A N 1
ATOM 906 C CA . HIS A 1 107 ? 8.367 -0.366 8.458 1.00 64.69 107 HIS A CA 1
ATOM 907 C C . HIS A 1 107 ? 8.947 0.982 8.926 1.00 64.69 107 HIS A C 1
ATOM 909 O O . HIS A 1 107 ? 8.257 1.995 8.893 1.00 64.69 107 HIS A O 1
ATOM 915 N N . THR A 1 108 ? 10.226 1.009 9.309 1.00 67.19 108 THR A N 1
ATOM 916 C CA . THR A 1 108 ? 10.931 2.225 9.737 1.00 67.19 108 THR A CA 1
ATOM 917 C C . THR A 1 108 ? 11.053 3.252 8.616 1.00 67.19 108 THR A C 1
ATOM 919 O O . THR A 1 108 ? 10.762 4.421 8.853 1.00 67.19 108 THR A O 1
ATOM 922 N N . THR A 1 109 ? 11.427 2.835 7.403 1.00 69.38 109 THR A N 1
ATOM 923 C CA . THR A 1 109 ? 11.492 3.742 6.248 1.00 69.38 109 THR A CA 1
ATOM 924 C C . THR A 1 109 ? 10.097 4.166 5.813 1.00 69.38 109 THR A C 1
ATOM 926 O O . THR A 1 109 ? 9.864 5.355 5.643 1.00 69.38 109 THR A O 1
ATOM 929 N N . LEU A 1 110 ? 9.139 3.235 5.724 1.00 72.56 110 LEU A N 1
ATOM 930 C CA . LEU A 1 110 ? 7.748 3.545 5.375 1.00 72.56 110 LEU A CA 1
ATOM 931 C C . LEU A 1 110 ? 7.135 4.608 6.296 1.00 72.56 110 LEU A C 1
ATOM 933 O O . LEU A 1 110 ? 6.426 5.479 5.810 1.00 72.56 110 LEU A O 1
ATOM 937 N N . ASN A 1 111 ? 7.441 4.584 7.597 1.00 71.06 111 ASN A N 1
ATOM 938 C CA . ASN A 1 111 ? 6.952 5.593 8.542 1.00 71.06 111 ASN A CA 1
ATOM 939 C C . ASN A 1 111 ? 7.579 6.986 8.339 1.00 71.06 111 ASN A C 1
ATOM 941 O O . ASN A 1 111 ? 7.011 7.974 8.799 1.00 71.06 111 ASN A O 1
ATOM 945 N N . LYS A 1 112 ? 8.742 7.085 7.682 1.00 77.75 112 LYS A N 1
ATOM 946 C CA . LYS A 1 112 ? 9.367 8.370 7.323 1.00 77.75 112 LYS A CA 1
ATOM 947 C C . LYS A 1 112 ? 8.786 8.959 6.034 1.00 77.75 112 LYS A C 1
ATOM 949 O O . LYS A 1 112 ? 8.861 10.171 5.834 1.00 77.75 112 LYS A O 1
ATOM 954 N N . ILE A 1 113 ? 8.186 8.126 5.180 1.00 79.75 113 ILE A N 1
ATOM 955 C CA . ILE A 1 113 ? 7.535 8.558 3.941 1.00 79.75 113 ILE A CA 1
ATOM 956 C C . ILE A 1 113 ? 6.233 9.280 4.298 1.00 79.75 113 ILE A C 1
ATOM 958 O O . ILE A 1 113 ? 5.268 8.678 4.766 1.00 79.75 113 ILE A O 1
ATOM 962 N N . LYS A 1 114 ? 6.185 10.590 4.048 1.00 83.25 114 LYS A N 1
ATOM 963 C CA . LYS A 1 114 ? 5.007 11.428 4.314 1.00 83.25 114 LYS A CA 1
ATOM 964 C C . LYS A 1 114 ? 3.967 11.305 3.193 1.00 83.25 114 LYS A C 1
ATOM 966 O O . LYS A 1 114 ? 3.770 12.240 2.423 1.00 83.25 114 LYS A O 1
ATOM 971 N N . VAL A 1 115 ? 3.311 10.150 3.106 1.00 84.31 115 VAL A N 1
ATOM 972 C CA . VAL A 1 115 ? 2.213 9.873 2.159 1.00 84.31 115 VAL A CA 1
ATOM 973 C C . VAL A 1 115 ? 0.960 9.414 2.892 1.00 84.31 115 VAL A C 1
ATOM 975 O O . VAL A 1 115 ? 1.022 8.942 4.028 1.00 84.31 115 VAL A O 1
ATOM 978 N N . ASN A 1 116 ? -0.199 9.553 2.254 1.00 83.06 116 ASN A N 1
ATOM 979 C CA . ASN A 1 116 ? -1.453 9.081 2.830 1.00 83.06 116 ASN A CA 1
ATOM 980 C C . ASN A 1 116 ? -1.621 7.552 2.661 1.00 83.06 116 ASN A C 1
ATOM 982 O O . ASN A 1 116 ? -0.920 6.917 1.865 1.00 83.06 116 ASN A O 1
ATOM 986 N N . PRO A 1 117 ? -2.582 6.934 3.373 1.00 79.62 117 PRO A N 1
ATOM 987 C CA . PRO A 1 117 ? -2.816 5.492 3.295 1.00 79.62 117 PRO A CA 1
ATOM 988 C C . PRO A 1 117 ? -3.138 4.969 1.888 1.00 79.62 117 PRO A C 1
ATOM 990 O O . PRO A 1 117 ? -2.799 3.831 1.574 1.00 79.62 117 PRO A O 1
ATOM 993 N N . ALA A 1 118 ? -3.772 5.775 1.030 1.00 82.81 118 ALA A N 1
ATOM 994 C CA . ALA A 1 118 ? -4.113 5.365 -0.331 1.00 82.81 118 ALA A CA 1
ATOM 995 C C . ALA A 1 118 ? -2.870 5.292 -1.234 1.00 82.81 118 ALA A C 1
ATOM 997 O O . ALA A 1 118 ? -2.717 4.341 -1.998 1.00 82.81 118 ALA A O 1
ATOM 998 N N . GLU A 1 119 ? -1.960 6.261 -1.116 1.00 88.62 119 GLU A N 1
ATOM 999 C CA . GLU A 1 119 ? -0.654 6.256 -1.788 1.00 88.62 119 GLU A CA 1
ATOM 1000 C C . GLU A 1 119 ? 0.207 5.083 -1.315 1.00 88.62 119 GLU A C 1
ATOM 1002 O O . GLU A 1 119 ? 0.782 4.364 -2.134 1.00 88.62 119 GLU A O 1
ATOM 1007 N N . LEU A 1 120 ? 0.224 4.827 -0.004 1.00 84.44 120 LEU A N 1
ATOM 1008 C CA . LEU A 1 120 ? 0.885 3.650 0.550 1.00 84.44 120 LEU A CA 1
ATOM 1009 C C . LEU A 1 120 ? 0.260 2.356 0.004 1.00 84.44 120 LEU A C 1
ATOM 1011 O O . LEU A 1 120 ? 0.981 1.449 -0.397 1.00 84.44 120 LEU A O 1
ATOM 1015 N N . GLY A 1 121 ? -1.068 2.285 -0.091 1.00 83.56 121 GLY A N 1
ATOM 1016 C CA . GLY A 1 121 ? -1.781 1.153 -0.684 1.00 83.56 121 GLY A CA 1
ATOM 1017 C C . GLY A 1 121 ? -1.362 0.864 -2.128 1.00 83.56 121 GLY A C 1
ATOM 1018 O O . GLY A 1 121 ? -1.210 -0.301 -2.491 1.00 83.56 121 GLY A O 1
ATOM 1019 N N . VAL A 1 122 ? -1.099 1.897 -2.938 1.00 89.44 122 VAL A N 1
ATOM 1020 C CA . VAL A 1 122 ? -0.545 1.724 -4.293 1.00 89.44 122 VAL A CA 1
ATOM 1021 C C . VAL A 1 122 ? 0.842 1.092 -4.237 1.00 89.44 122 VAL A C 1
ATOM 1023 O O . VAL A 1 122 ? 1.076 0.114 -4.941 1.00 89.44 122 VAL A O 1
ATOM 1026 N N . LEU A 1 123 ? 1.731 1.574 -3.365 1.00 86.31 123 LEU A N 1
ATOM 1027 C CA . LEU A 1 123 ? 3.058 0.978 -3.187 1.00 86.31 123 LEU A CA 1
ATOM 1028 C C . LEU A 1 123 ? 2.974 -0.506 -2.786 1.00 86.31 123 LEU A C 1
ATOM 1030 O O . LEU A 1 123 ? 3.704 -1.331 -3.328 1.00 86.31 123 LEU A O 1
ATOM 1034 N N . TYR A 1 124 ? 2.040 -0.865 -1.900 1.00 82.38 124 TYR A N 1
ATOM 1035 C CA . TYR A 1 124 ? 1.793 -2.261 -1.520 1.00 82.38 124 TYR A CA 1
ATOM 1036 C C . TYR A 1 124 ? 1.270 -3.112 -2.685 1.00 82.38 124 TYR A C 1
ATOM 1038 O O . TYR A 1 124 ? 1.725 -4.240 -2.866 1.00 82.38 124 TYR A O 1
ATOM 1046 N N . LYS A 1 125 ? 0.349 -2.587 -3.502 1.00 84.06 125 LYS A N 1
ATOM 1047 C CA . LYS A 1 125 ? -0.160 -3.294 -4.692 1.00 84.06 125 LYS A CA 1
ATOM 1048 C C . LYS A 1 125 ? 0.907 -3.497 -5.770 1.00 84.06 125 LYS A C 1
ATOM 1050 O O . LYS A 1 125 ? 0.757 -4.396 -6.590 1.00 84.06 125 LYS A O 1
ATOM 1055 N N . LEU A 1 126 ? 1.966 -2.687 -5.771 1.00 85.69 126 LEU A N 1
ATOM 1056 C CA . LEU A 1 126 ? 3.085 -2.830 -6.700 1.00 85.69 126 LEU A CA 1
ATOM 1057 C C . LEU A 1 126 ? 4.053 -3.949 -6.317 1.00 85.69 126 LEU A C 1
ATOM 1059 O O . LEU A 1 126 ? 4.725 -4.444 -7.211 1.00 85.69 126 LEU A O 1
ATOM 1063 N N . LEU A 1 127 ? 4.108 -4.380 -5.047 1.00 81.44 127 LEU A N 1
ATOM 1064 C CA . LEU A 1 127 ? 5.081 -5.373 -4.556 1.00 81.44 127 LEU A CA 1
ATOM 1065 C C . LEU A 1 127 ? 5.211 -6.644 -5.421 1.00 81.44 127 LEU A C 1
ATOM 1067 O O . LEU A 1 127 ? 6.347 -7.047 -5.666 1.00 81.44 127 LEU A O 1
ATOM 1071 N N . PRO A 1 128 ? 4.121 -7.261 -5.927 1.00 78.69 128 PRO A N 1
ATOM 1072 C CA . PRO A 1 128 ? 4.215 -8.457 -6.769 1.00 78.69 128 PRO A CA 1
ATOM 1073 C C . PRO A 1 128 ? 4.826 -8.206 -8.150 1.00 78.69 128 PRO A C 1
ATOM 1075 O O . PRO A 1 128 ? 5.139 -9.159 -8.844 1.00 78.69 128 PRO A O 1
ATOM 1078 N N . TYR A 1 129 ? 4.959 -6.947 -8.560 1.00 84.12 129 TYR A N 1
ATOM 1079 C CA . TYR A 1 129 ? 5.432 -6.525 -9.879 1.00 84.12 129 TYR A CA 1
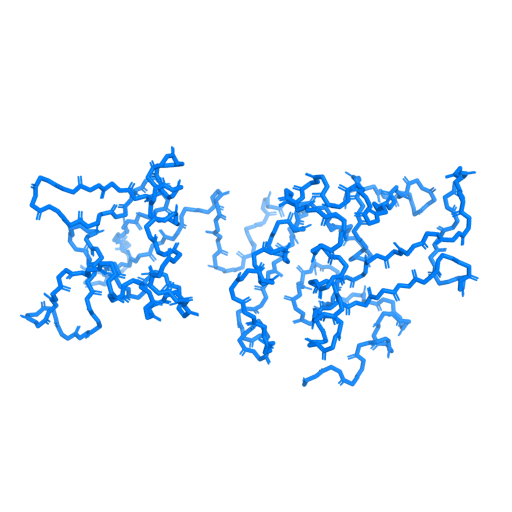ATOM 1080 C C . TYR A 1 129 ? 6.832 -5.911 -9.811 1.00 84.12 129 TYR A C 1
ATOM 1082 O O . TYR A 1 129 ? 7.295 -5.294 -10.764 1.00 84.12 129 TYR A O 1
ATOM 1090 N N . ILE A 1 130 ? 7.511 -6.013 -8.670 1.00 82.25 130 ILE A N 1
ATOM 1091 C CA . ILE A 1 130 ? 8.840 -5.435 -8.494 1.00 82.25 130 ILE A CA 1
ATOM 1092 C C . ILE A 1 130 ? 9.876 -6.448 -8.947 1.00 82.25 130 ILE A C 1
ATOM 1094 O O . ILE A 1 130 ? 9.999 -7.520 -8.360 1.00 82.25 130 ILE A O 1
ATOM 1098 N N . HIS A 1 131 ? 10.652 -6.069 -9.956 1.00 79.44 131 HIS A N 1
ATOM 1099 C CA . HIS A 1 131 ? 11.749 -6.874 -10.451 1.00 79.44 131 HIS A CA 1
ATOM 1100 C C . HIS A 1 131 ? 12.752 -7.165 -9.342 1.00 79.44 131 HIS A C 1
ATOM 1102 O O . HIS A 1 131 ? 13.313 -6.241 -8.736 1.00 79.44 131 HIS A O 1
ATOM 1108 N N . TYR A 1 132 ? 13.005 -8.450 -9.116 1.00 70.56 132 TYR A N 1
ATOM 1109 C CA . TYR A 1 132 ? 13.797 -8.939 -8.004 1.00 70.56 132 TYR A CA 1
ATOM 1110 C C . TYR A 1 132 ? 15.228 -8.412 -8.034 1.00 70.56 132 TYR A C 1
ATOM 1112 O O . TYR A 1 132 ? 15.797 -8.226 -6.971 1.00 70.56 132 TYR A O 1
ATOM 1120 N N . GLU A 1 133 ? 15.797 -8.110 -9.206 1.00 71.00 133 GLU A N 1
ATOM 1121 C CA . GLU A 1 133 ? 17.180 -7.622 -9.322 1.00 71.00 133 GLU A CA 1
ATOM 1122 C C . GLU A 1 133 ? 17.327 -6.144 -9.670 1.00 71.00 133 GLU A C 1
ATOM 1124 O O . GLU A 1 133 ? 18.411 -5.582 -9.525 1.00 71.00 133 GLU A O 1
ATOM 1129 N N . SER A 1 134 ? 16.264 -5.444 -10.072 1.00 74.62 134 SER A N 1
ATOM 1130 C CA . SER A 1 134 ? 16.374 -4.023 -10.458 1.00 74.62 134 SER A CA 1
ATOM 1131 C C . SER A 1 134 ? 15.413 -3.083 -9.737 1.00 74.62 134 SER A C 1
ATOM 1133 O O . SER A 1 134 ? 15.581 -1.881 -9.862 1.00 74.62 134 SER A O 1
ATOM 1135 N N . ASN A 1 135 ? 14.465 -3.590 -8.941 1.00 80.62 135 ASN A N 1
ATOM 1136 C CA . ASN A 1 135 ? 13.392 -2.809 -8.309 1.00 80.62 135 ASN A CA 1
ATOM 1137 C C . ASN A 1 135 ? 12.480 -2.075 -9.314 1.00 80.62 135 ASN A C 1
ATOM 1139 O O . ASN A 1 135 ? 11.700 -1.199 -8.927 1.00 80.62 135 ASN A O 1
ATOM 1143 N N . LEU A 1 136 ? 12.574 -2.415 -10.602 1.00 85.62 136 LEU A N 1
ATOM 1144 C CA . LEU A 1 136 ? 11.729 -1.857 -11.650 1.00 85.62 136 LEU A CA 1
ATOM 1145 C C . LEU A 1 136 ? 10.347 -2.499 -11.589 1.00 85.62 136 LEU A C 1
ATOM 1147 O O . LEU A 1 136 ? 10.221 -3.699 -11.359 1.00 85.62 136 LEU A O 1
ATOM 1151 N N . VAL A 1 137 ? 9.307 -1.706 -11.810 1.00 88.00 137 VAL A N 1
ATOM 1152 C CA . VAL A 1 137 ? 7.945 -2.226 -11.922 1.00 88.00 137 VAL A CA 1
ATOM 1153 C C . VAL A 1 137 ? 7.780 -2.884 -13.298 1.00 88.00 137 VAL A C 1
ATOM 1155 O O . VAL A 1 137 ? 7.906 -2.227 -14.334 1.00 88.00 137 VAL A O 1
ATOM 1158 N N . CYS A 1 138 ? 7.527 -4.190 -13.310 1.00 83.94 138 CYS A N 1
ATOM 1159 C CA . CYS A 1 138 ? 7.494 -5.049 -14.491 1.00 83.94 138 CYS A CA 1
ATOM 1160 C C . CYS A 1 138 ? 6.470 -6.186 -14.339 1.00 83.94 138 CYS A C 1
ATOM 1162 O O . CYS A 1 138 ? 6.010 -6.493 -13.241 1.00 83.94 138 CYS A O 1
ATOM 1164 N N . GLU A 1 139 ? 6.096 -6.815 -15.449 1.00 83.50 139 GLU A N 1
ATOM 1165 C CA . GLU A 1 139 ? 5.153 -7.943 -15.435 1.00 83.50 139 GLU A CA 1
ATOM 1166 C C . GLU A 1 139 ? 5.811 -9.257 -15.004 1.00 83.50 139 GLU A C 1
ATOM 1168 O O . GLU A 1 139 ? 5.156 -10.113 -14.415 1.00 83.50 139 GLU A O 1
ATOM 1173 N N . ASN A 1 140 ? 7.098 -9.421 -15.310 1.00 74.06 140 ASN A N 1
ATOM 1174 C CA . ASN A 1 140 ? 7.903 -10.609 -15.042 1.00 74.06 140 ASN A CA 1
ATOM 1175 C C . ASN A 1 140 ? 8.971 -10.302 -13.974 1.00 74.06 140 ASN A C 1
ATOM 1177 O O . ASN A 1 140 ? 10.153 -10.188 -14.291 1.00 74.06 140 ASN A O 1
ATOM 1181 N N . PRO A 1 141 ? 8.580 -10.177 -12.692 1.00 79.06 141 PRO A N 1
ATOM 1182 C CA . PRO A 1 141 ? 9.460 -9.752 -11.598 1.00 79.06 141 PRO A CA 1
ATOM 1183 C C . PRO A 1 141 ? 10.633 -10.698 -11.306 1.00 79.06 141 PRO A C 1
ATOM 1185 O O . PRO A 1 141 ? 11.536 -10.320 -10.565 1.00 79.06 141 PRO A O 1
ATOM 1188 N N . PHE A 1 142 ? 10.629 -11.908 -11.863 1.00 77.00 142 PHE A N 1
ATOM 1189 C CA . PHE A 1 142 ? 11.638 -12.945 -11.634 1.00 77.00 142 PHE A CA 1
ATOM 1190 C C . PHE A 1 142 ? 12.422 -13.305 -12.908 1.00 77.00 142 PHE A C 1
ATOM 1192 O O . PHE A 1 142 ? 12.969 -14.396 -12.991 1.00 77.00 142 PHE A O 1
ATOM 1199 N N . GLU A 1 143 ? 12.414 -12.443 -13.926 1.00 75.44 143 GLU A N 1
ATOM 1200 C CA . GLU A 1 143 ? 13.176 -12.666 -15.158 1.00 75.44 143 GLU A CA 1
ATOM 1201 C C . GLU A 1 143 ? 14.675 -12.437 -14.933 1.00 75.44 143 GLU A C 1
ATOM 1203 O O . GLU A 1 143 ? 15.098 -11.340 -14.585 1.00 75.44 143 GLU A O 1
ATOM 1208 N N . ASP A 1 144 ? 15.489 -13.459 -15.183 1.00 75.00 144 ASP A N 1
ATOM 1209 C CA . ASP A 1 144 ? 16.934 -13.368 -14.971 1.00 75.00 144 ASP A CA 1
ATOM 1210 C C . ASP A 1 144 ? 17.663 -12.666 -16.131 1.00 75.00 144 ASP A C 1
ATOM 1212 O O . ASP A 1 144 ? 18.717 -12.073 -15.908 1.00 75.00 144 ASP A O 1
ATOM 1216 N N . ASP A 1 145 ? 17.148 -12.713 -17.373 1.00 74.69 145 ASP A N 1
ATOM 1217 C CA . ASP A 1 145 ? 17.762 -12.010 -18.510 1.00 74.69 145 ASP A CA 1
ATOM 1218 C C . ASP A 1 145 ? 17.306 -10.538 -18.534 1.00 74.69 145 ASP A C 1
ATOM 1220 O O . ASP A 1 145 ? 16.159 -10.255 -18.904 1.00 74.69 145 ASP A O 1
ATOM 1224 N N . PRO A 1 146 ? 18.188 -9.554 -18.252 1.00 72.25 146 PRO A N 1
ATOM 1225 C CA . PRO A 1 146 ? 17.802 -8.143 -18.173 1.00 72.25 146 PRO A CA 1
ATOM 1226 C C . PRO A 1 146 ? 17.185 -7.591 -19.464 1.00 72.25 146 PRO A C 1
ATOM 1228 O O . PRO A 1 146 ? 16.469 -6.591 -19.429 1.00 72.25 146 PRO A O 1
ATOM 1231 N N . ARG A 1 147 ? 17.454 -8.227 -20.612 1.00 77.19 147 ARG A N 1
ATOM 1232 C CA . ARG A 1 147 ? 16.916 -7.835 -21.927 1.00 77.19 147 ARG A CA 1
ATOM 1233 C C . ARG A 1 147 ? 15.475 -8.299 -22.137 1.00 77.19 147 ARG A C 1
ATOM 1235 O O . ARG A 1 147 ? 14.804 -7.801 -23.035 1.00 77.19 147 ARG A O 1
ATOM 1242 N N . LYS A 1 148 ? 15.009 -9.254 -21.331 1.00 76.94 148 LYS A N 1
ATOM 1243 C CA . LYS A 1 148 ? 13.651 -9.810 -21.380 1.00 76.94 148 LYS A CA 1
ATOM 1244 C C . LYS A 1 148 ? 12.732 -9.222 -20.313 1.00 76.94 148 LYS A C 1
ATOM 1246 O O . LYS A 1 148 ? 11.541 -9.535 -20.292 1.00 76.94 148 LYS A O 1
ATOM 1251 N N . VAL A 1 149 ? 13.247 -8.359 -19.436 1.00 79.19 149 VAL A N 1
ATOM 1252 C CA . VAL A 1 149 ? 12.432 -7.677 -18.427 1.00 79.19 149 VAL A CA 1
ATOM 1253 C C . VAL A 1 149 ? 11.411 -6.777 -19.125 1.00 79.19 149 VAL A C 1
ATOM 1255 O O . VAL A 1 149 ? 11.761 -5.855 -19.864 1.00 79.19 149 VAL A O 1
ATOM 1258 N N . ARG A 1 150 ? 10.125 -7.041 -18.880 1.00 84.25 150 ARG A N 1
ATOM 1259 C CA . ARG A 1 150 ? 8.995 -6.334 -19.482 1.00 84.25 150 ARG A CA 1
ATOM 1260 C C . ARG A 1 150 ? 8.426 -5.328 -18.493 1.00 84.25 150 ARG A C 1
ATOM 1262 O O . ARG A 1 150 ? 7.586 -5.663 -17.656 1.00 84.25 150 ARG A O 1
ATOM 1269 N N . PHE A 1 151 ? 8.886 -4.087 -18.590 1.00 86.19 151 PHE A N 1
ATOM 1270 C CA . PHE A 1 151 ? 8.390 -2.994 -17.755 1.00 86.19 151 PHE A CA 1
ATOM 1271 C C . PHE A 1 151 ? 6.896 -2.759 -17.961 1.00 86.19 151 PHE A C 1
ATOM 1273 O O . PHE A 1 151 ? 6.376 -2.952 -19.059 1.00 86.19 151 PHE A O 1
ATOM 1280 N N . LEU A 1 152 ? 6.228 -2.322 -16.895 1.00 87.25 152 LEU A N 1
ATOM 1281 C CA . LEU A 1 152 ? 4.844 -1.876 -16.976 1.00 87.25 152 LEU A CA 1
ATOM 1282 C C . LEU A 1 152 ? 4.816 -0.372 -17.211 1.00 87.25 152 LEU A C 1
ATOM 1284 O O . LEU A 1 152 ? 5.392 0.398 -16.436 1.00 87.25 152 LEU A O 1
ATOM 1288 N N . ASN A 1 153 ? 4.103 0.058 -18.246 1.00 86.31 153 ASN A N 1
ATOM 1289 C CA . ASN A 1 153 ? 3.827 1.476 -18.427 1.00 86.31 153 ASN A CA 1
ATOM 1290 C C . ASN A 1 153 ? 2.720 1.946 -17.467 1.00 86.31 153 ASN A C 1
ATOM 1292 O O . ASN A 1 153 ? 2.026 1.165 -16.813 1.00 86.31 153 ASN A O 1
ATOM 1296 N N . THR A 1 154 ? 2.520 3.262 -17.383 1.00 87.12 154 THR A N 1
ATOM 1297 C CA . THR A 1 154 ? 1.528 3.859 -16.477 1.00 87.12 154 THR A CA 1
ATOM 1298 C C . THR A 1 154 ? 0.114 3.305 -16.681 1.00 87.12 154 THR A C 1
ATOM 1300 O O . THR A 1 154 ? -0.619 3.144 -15.710 1.00 87.12 154 THR A O 1
ATOM 1303 N N . SER A 1 155 ? -0.300 3.024 -17.919 1.00 88.38 155 SER A N 1
ATOM 1304 C CA . SER A 1 155 ? -1.650 2.519 -18.195 1.00 88.38 155 SER A CA 1
ATOM 1305 C C . SER A 1 155 ? -1.829 1.096 -17.672 1.00 88.38 155 SER A C 1
ATOM 1307 O O . SER A 1 155 ? -2.848 0.794 -17.053 1.00 88.38 155 SER A O 1
ATOM 1309 N N . GLU A 1 156 ? -0.827 0.240 -17.858 1.00 90.75 156 GLU A N 1
ATOM 1310 C CA . GLU A 1 156 ? -0.844 -1.123 -17.329 1.00 90.75 156 GLU A CA 1
ATOM 1311 C C . GLU A 1 156 ? -0.812 -1.124 -15.800 1.00 90.75 156 GLU A C 1
ATOM 1313 O O . GLU A 1 156 ? -1.631 -1.799 -15.175 1.00 90.75 156 GLU A O 1
ATOM 1318 N N . ILE A 1 157 ? 0.053 -0.304 -15.185 1.00 92.25 157 ILE A N 1
ATOM 1319 C CA . ILE A 1 157 ? 0.087 -0.141 -13.725 1.00 92.25 157 ILE A CA 1
ATOM 1320 C C . ILE A 1 157 ? -1.293 0.276 -13.214 1.00 92.25 157 ILE A C 1
ATOM 1322 O O . ILE A 1 157 ? -1.773 -0.297 -12.239 1.00 92.25 157 ILE A O 1
ATOM 1326 N N . ALA A 1 158 ? -1.954 1.231 -13.877 1.00 92.88 158 ALA A N 1
ATOM 1327 C CA . ALA A 1 158 ? -3.272 1.724 -13.480 1.00 92.88 158 ALA A CA 1
ATOM 1328 C C . ALA A 1 158 ? -4.303 0.586 -13.444 1.00 92.88 158 ALA A C 1
ATOM 1330 O O . ALA A 1 158 ? -5.031 0.453 -12.457 1.00 92.88 158 ALA A O 1
ATOM 1331 N N . GLY A 1 159 ? -4.283 -0.285 -14.458 1.00 92.38 159 GLY A N 1
ATOM 1332 C CA . GLY A 1 159 ? -5.085 -1.507 -14.497 1.00 92.38 159 GLY A CA 1
ATOM 1333 C C . GLY A 1 159 ? -4.766 -2.469 -13.349 1.00 92.38 159 GLY A C 1
ATOM 1334 O O . GLY A 1 159 ? -5.681 -2.913 -12.659 1.00 92.38 159 GLY A O 1
ATOM 1335 N N . LYS A 1 160 ? -3.481 -2.739 -13.078 1.00 87.12 160 LYS A N 1
ATOM 1336 C CA . LYS A 1 160 ? -3.056 -3.653 -11.997 1.00 87.12 160 LYS A CA 1
ATOM 1337 C C . LYS A 1 160 ? -3.418 -3.138 -10.600 1.00 87.12 160 LYS A C 1
ATOM 1339 O O . LYS A 1 160 ? -3.774 -3.931 -9.732 1.00 87.12 160 LYS A O 1
ATOM 1344 N N . VAL A 1 161 ? -3.336 -1.825 -10.358 1.00 88.75 161 VAL A N 1
ATOM 1345 C CA . VAL A 1 161 ? -3.644 -1.239 -9.037 1.00 88.75 161 VAL A CA 1
ATOM 1346 C C . VAL A 1 161 ? -5.119 -0.854 -8.862 1.00 88.75 161 VAL A C 1
ATOM 1348 O O . VAL A 1 161 ? -5.541 -0.569 -7.735 1.00 88.75 161 VAL A O 1
ATOM 1351 N N . GLY A 1 162 ? -5.905 -0.874 -9.944 1.00 90.75 162 GLY A N 1
ATOM 1352 C CA . GLY A 1 162 ? -7.328 -0.528 -9.953 1.00 90.75 162 GLY A CA 1
ATOM 1353 C C . GLY A 1 162 ? -7.592 0.977 -9.853 1.00 90.75 162 GLY A C 1
ATOM 1354 O O . GLY A 1 162 ? -8.491 1.400 -9.128 1.00 90.75 162 GLY A O 1
ATOM 1355 N N . LEU A 1 163 ? -6.785 1.804 -10.524 1.00 92.44 163 LEU A N 1
ATOM 1356 C CA . LEU A 1 163 ? -6.938 3.263 -10.555 1.00 92.44 163 LEU A CA 1
ATOM 1357 C C . LEU A 1 163 ? -7.123 3.769 -11.987 1.00 92.44 163 LEU A C 1
ATOM 1359 O O . LEU A 1 163 ? -6.690 3.141 -12.946 1.00 92.44 163 LEU A O 1
ATOM 1363 N N . SER A 1 164 ? -7.716 4.956 -12.140 1.00 94.19 164 SER A N 1
ATOM 1364 C CA . SER A 1 164 ? -7.647 5.671 -13.417 1.00 94.19 164 SER A CA 1
ATOM 1365 C C . SER A 1 164 ? -6.215 6.147 -13.681 1.00 94.19 164 SER A C 1
ATOM 1367 O O . SER A 1 164 ? -5.460 6.434 -12.748 1.00 94.19 164 SER A O 1
ATOM 1369 N N . ARG A 1 165 ? -5.844 6.304 -14.958 1.00 91.12 165 ARG A N 1
ATOM 1370 C CA . ARG A 1 165 ? -4.508 6.788 -15.350 1.00 91.12 165 ARG A CA 1
ATOM 1371 C C . ARG A 1 165 ? -4.170 8.148 -14.731 1.00 91.12 165 ARG A C 1
ATOM 1373 O O . ARG A 1 165 ? -3.043 8.356 -14.292 1.00 91.12 165 ARG A O 1
ATOM 1380 N N . GLN A 1 166 ? -5.143 9.059 -14.662 1.00 92.44 166 GLN A N 1
ATOM 1381 C CA . GLN A 1 166 ? -4.961 10.372 -14.039 1.00 92.44 166 GLN A CA 1
ATOM 1382 C C . GLN A 1 166 ? -4.658 10.246 -12.543 1.00 92.44 166 GLN A C 1
ATOM 1384 O O . GLN A 1 166 ? -3.657 10.780 -12.073 1.00 92.44 166 GLN A O 1
ATOM 1389 N N . LYS A 1 167 ? -5.467 9.468 -11.813 1.00 92.88 167 LYS A N 1
ATOM 1390 C CA . LYS A 1 167 ? -5.279 9.268 -10.374 1.00 92.88 167 LYS A CA 1
ATOM 1391 C C . LYS A 1 167 ? -3.956 8.570 -10.071 1.00 92.88 167 LYS A C 1
ATOM 1393 O O . LYS A 1 167 ? -3.273 8.960 -9.130 1.00 92.88 167 LYS A O 1
ATOM 1398 N N . LEU A 1 168 ? -3.567 7.590 -10.890 1.00 94.50 168 LEU A N 1
ATOM 1399 C CA . LEU A 1 168 ? -2.259 6.960 -10.767 1.00 94.50 168 LEU A CA 1
ATOM 1400 C C . LEU A 1 168 ? -1.129 7.972 -10.976 1.00 94.50 168 LEU A C 1
ATOM 1402 O O . LEU A 1 168 ? -0.215 8.003 -10.163 1.00 94.50 168 LEU A O 1
ATOM 1406 N N . ASN A 1 169 ? -1.182 8.808 -12.016 1.00 93.06 169 ASN A N 1
ATOM 1407 C CA . ASN A 1 169 ? -0.153 9.825 -12.254 1.00 93.06 169 ASN A CA 1
ATOM 1408 C C . ASN A 1 169 ? 0.025 10.762 -11.054 1.00 93.06 169 ASN A C 1
ATOM 1410 O O . ASN A 1 169 ? 1.155 11.044 -10.656 1.00 93.06 169 ASN A O 1
ATOM 1414 N N . ASP A 1 170 ? -1.073 11.209 -10.448 1.00 93.88 170 ASP A N 1
ATOM 1415 C CA . ASP A 1 170 ? -1.017 12.060 -9.258 1.00 93.88 170 ASP A CA 1
ATOM 1416 C C . ASP A 1 170 ? -0.431 11.316 -8.052 1.00 93.88 170 ASP A C 1
ATOM 1418 O O . ASP A 1 170 ? 0.385 11.873 -7.318 1.00 93.88 170 ASP A O 1
ATOM 1422 N N . THR A 1 171 ? -0.781 10.040 -7.868 1.00 94.31 171 THR A N 1
ATOM 1423 C CA . THR A 1 171 ? -0.176 9.192 -6.832 1.00 94.31 171 THR A CA 1
ATOM 1424 C C . THR A 1 171 ? 1.319 8.973 -7.069 1.00 94.31 171 THR A C 1
ATOM 1426 O O . THR A 1 171 ? 2.098 9.119 -6.129 1.00 94.31 171 THR A O 1
ATOM 1429 N N . LEU A 1 172 ? 1.746 8.680 -8.301 1.00 93.38 172 LEU A N 1
ATOM 1430 C CA . LEU A 1 172 ? 3.159 8.493 -8.640 1.00 93.38 172 LEU A CA 1
ATOM 1431 C C . LEU A 1 172 ? 3.961 9.768 -8.369 1.00 93.38 172 LEU A C 1
ATOM 1433 O O . LEU A 1 172 ? 5.016 9.688 -7.751 1.00 93.38 172 LEU A O 1
ATOM 1437 N N . ARG A 1 173 ? 3.447 10.951 -8.734 1.00 93.50 173 ARG A N 1
ATOM 1438 C CA . ARG A 1 173 ? 4.104 12.234 -8.418 1.00 93.50 173 ARG A CA 1
ATOM 1439 C C . ARG A 1 173 ? 4.319 12.414 -6.921 1.00 93.50 173 ARG A C 1
ATOM 1441 O O . ARG A 1 173 ? 5.410 12.785 -6.512 1.00 93.50 173 ARG A O 1
ATOM 1448 N N . LYS A 1 174 ? 3.309 12.117 -6.102 1.00 93.94 174 LYS A N 1
ATOM 1449 C CA . LYS A 1 174 ? 3.428 12.218 -4.641 1.00 93.94 174 LYS A CA 1
ATOM 1450 C C . LYS A 1 174 ? 4.423 11.218 -4.072 1.00 93.94 174 LYS A C 1
ATOM 1452 O O . LYS A 1 174 ? 5.200 11.586 -3.201 1.00 93.94 174 LYS A O 1
ATOM 1457 N N . LEU A 1 175 ? 4.433 9.986 -4.580 1.00 92.44 175 LEU A N 1
ATOM 1458 C CA . LEU A 1 175 ? 5.417 8.975 -4.196 1.00 92.44 175 LEU A CA 1
ATOM 1459 C C . LEU A 1 175 ? 6.841 9.388 -4.605 1.00 92.44 175 LEU A C 1
ATOM 1461 O O . LEU A 1 175 ? 7.765 9.145 -3.837 1.00 92.44 175 LEU A O 1
ATOM 1465 N N . VAL A 1 176 ? 7.020 10.049 -5.756 1.00 92.62 176 VAL A N 1
ATOM 1466 C CA . VAL A 1 176 ? 8.307 10.640 -6.174 1.00 92.62 176 VAL A CA 1
ATOM 1467 C C . VAL A 1 176 ? 8.713 11.780 -5.242 1.00 92.62 176 VAL A C 1
ATOM 1469 O O . VAL A 1 176 ? 9.824 11.777 -4.722 1.00 92.62 176 VAL A O 1
ATOM 1472 N N . SER A 1 177 ? 7.822 12.743 -4.982 1.00 91.38 177 SER A N 1
ATOM 1473 C CA . SER A 1 177 ? 8.094 13.863 -4.066 1.00 91.38 177 SER A CA 1
ATOM 1474 C C . SER A 1 177 ? 8.407 13.391 -2.652 1.00 91.38 177 SER A C 1
ATOM 1476 O O . SER A 1 177 ? 9.226 13.983 -1.958 1.00 91.38 177 SER A O 1
ATOM 1478 N N . ALA A 1 178 ? 7.763 12.309 -2.234 1.00 89.31 178 ALA A N 1
ATOM 1479 C CA . ALA A 1 178 ? 8.019 11.645 -0.980 1.00 89.31 178 ALA A CA 1
ATOM 1480 C C . ALA A 1 178 ? 9.074 10.549 -1.127 1.00 89.31 178 ALA A C 1
ATOM 1482 O O . ALA A 1 178 ? 8.954 9.589 -0.392 1.00 89.31 178 ALA A O 1
ATOM 1483 N N . GLY A 1 179 ? 10.021 10.614 -2.073 1.00 88.88 179 GLY A N 1
ATOM 1484 C CA . GLY A 1 179 ? 11.215 9.754 -2.174 1.00 88.88 179 GLY A CA 1
ATOM 1485 C C . GLY A 1 179 ? 10.986 8.237 -2.226 1.00 88.88 179 GLY A C 1
ATOM 1486 O O . GLY A 1 179 ? 11.935 7.469 -2.100 1.00 88.88 179 GLY A O 1
ATOM 1487 N N . ALA A 1 180 ? 9.748 7.767 -2.364 1.00 89.38 180 ALA A N 1
ATOM 1488 C CA . ALA A 1 180 ? 9.397 6.352 -2.285 1.00 89.38 180 ALA A CA 1
ATOM 1489 C C . ALA A 1 180 ? 9.698 5.611 -3.592 1.00 89.38 180 ALA A C 1
ATOM 1491 O O . ALA A 1 180 ? 9.953 4.406 -3.591 1.00 89.38 180 ALA A O 1
ATOM 1492 N N . ILE A 1 181 ? 9.650 6.339 -4.707 1.00 91.88 181 ILE A N 1
ATOM 1493 C CA . ILE A 1 181 ? 9.884 5.835 -6.058 1.00 91.88 181 ILE A CA 1
ATOM 1494 C C . ILE A 1 181 ? 10.630 6.888 -6.883 1.00 91.88 181 ILE A C 1
ATOM 1496 O O . ILE A 1 181 ? 10.608 8.073 -6.558 1.00 91.88 181 ILE A O 1
ATOM 1500 N N . ALA A 1 182 ? 11.223 6.466 -7.991 1.00 90.56 182 ALA A N 1
ATOM 1501 C CA . ALA A 1 182 ? 11.688 7.332 -9.062 1.00 90.56 182 ALA A CA 1
ATOM 1502 C C . ALA A 1 182 ? 10.962 6.966 -10.361 1.00 90.56 182 ALA A C 1
ATOM 1504 O O . ALA A 1 182 ? 10.593 5.812 -10.586 1.00 90.56 182 ALA A O 1
ATOM 1505 N N . THR A 1 183 ? 10.764 7.954 -11.228 1.00 88.69 183 THR A N 1
ATOM 1506 C CA . THR A 1 183 ? 10.223 7.755 -12.576 1.00 88.69 183 THR A CA 1
ATOM 1507 C C . THR A 1 183 ? 11.288 8.108 -13.598 1.00 88.69 183 THR A C 1
ATOM 1509 O O . THR A 1 183 ? 11.778 9.237 -13.601 1.00 88.69 183 THR A O 1
ATOM 1512 N N . ILE A 1 184 ? 11.632 7.166 -14.469 1.00 83.12 184 ILE A N 1
ATOM 1513 C CA . ILE A 1 184 ? 12.713 7.308 -15.443 1.00 83.12 184 ILE A CA 1
ATOM 1514 C C . ILE A 1 184 ? 12.115 7.246 -16.845 1.00 83.12 184 ILE A C 1
ATOM 1516 O O . ILE A 1 184 ? 11.368 6.328 -17.171 1.00 83.12 184 ILE A O 1
ATOM 1520 N N . GLN A 1 185 ? 12.453 8.215 -17.693 1.00 78.31 185 GLN A N 1
ATOM 1521 C CA . GLN A 1 185 ? 12.121 8.137 -19.115 1.00 78.31 185 GLN A CA 1
ATOM 1522 C C . GLN A 1 185 ? 13.001 7.079 -19.786 1.00 78.31 185 GLN A C 1
ATOM 1524 O O . GLN A 1 185 ? 14.227 7.118 -19.646 1.00 78.31 185 GLN A O 1
ATOM 1529 N N . ARG A 1 186 ? 12.406 6.163 -20.556 1.00 68.00 186 ARG A N 1
ATOM 1530 C CA . ARG A 1 186 ? 13.126 5.064 -21.228 1.00 68.00 186 ARG A CA 1
ATOM 1531 C C . ARG A 1 186 ? 14.292 5.541 -22.107 1.00 68.00 186 ARG A C 1
ATOM 1533 O O . ARG A 1 186 ? 15.346 4.918 -22.116 1.00 68.00 186 ARG A O 1
ATOM 1540 N N . LYS A 1 187 ? 14.165 6.706 -22.757 1.00 63.59 187 LYS A N 1
ATOM 1541 C CA . LYS A 1 187 ? 15.234 7.336 -23.568 1.00 63.59 187 LYS A CA 1
ATOM 1542 C C . LYS A 1 187 ? 16.492 7.750 -22.800 1.00 63.59 187 LYS A C 1
ATOM 1544 O O . LYS A 1 187 ? 17.466 8.136 -23.432 1.00 63.59 187 LYS A O 1
ATOM 1549 N N . SER A 1 188 ? 16.487 7.700 -21.471 1.00 58.00 188 SER A N 1
ATOM 1550 C CA . SER A 1 188 ? 17.632 8.122 -20.655 1.00 58.00 188 SER A CA 1
ATOM 1551 C C . SER A 1 188 ? 18.841 7.178 -20.728 1.00 58.00 188 SER A C 1
ATOM 1553 O O . SER A 1 188 ? 19.887 7.513 -20.185 1.00 58.00 188 SER A O 1
ATOM 1555 N N . GLY A 1 189 ? 18.714 6.000 -21.357 1.00 59.62 189 GLY A N 1
ATOM 1556 C CA . GLY A 1 189 ? 19.785 4.995 -21.436 1.00 59.62 189 GLY A CA 1
ATOM 1557 C C . GLY A 1 189 ? 20.052 4.254 -20.118 1.00 59.62 189 GLY A C 1
ATOM 1558 O O . GLY A 1 189 ? 20.891 3.361 -20.081 1.00 59.62 189 GLY A O 1
ATOM 1559 N N . ILE A 1 190 ? 19.325 4.599 -19.049 1.00 61.59 190 ILE A N 1
ATOM 1560 C CA . ILE A 1 190 ? 19.440 3.989 -17.714 1.00 61.59 190 ILE A CA 1
ATOM 1561 C C . ILE A 1 190 ? 18.704 2.640 -17.640 1.00 61.59 190 ILE A C 1
ATOM 1563 O O . ILE A 1 190 ? 19.065 1.774 -16.845 1.00 61.59 190 ILE A O 1
ATOM 1567 N N . VAL A 1 191 ? 17.664 2.454 -18.457 1.00 61.78 191 VAL A N 1
ATOM 1568 C CA . VAL A 1 191 ? 16.840 1.238 -18.478 1.00 61.78 191 VAL A CA 1
ATOM 1569 C C . VAL A 1 191 ? 17.255 0.360 -19.668 1.00 61.78 191 VAL A C 1
ATOM 1571 O O . VAL A 1 191 ? 17.379 0.899 -20.772 1.00 61.78 191 VAL A O 1
ATOM 1574 N N . PRO A 1 192 ? 17.448 -0.966 -19.493 1.00 55.78 192 PRO A N 1
ATOM 1575 C CA . PRO A 1 192 ? 17.710 -1.881 -20.602 1.00 55.78 192 PRO A CA 1
ATOM 1576 C C . PRO A 1 192 ? 16.646 -1.753 -21.699 1.00 55.78 192 PRO A C 1
ATOM 1578 O O . PRO A 1 192 ? 15.449 -1.679 -21.420 1.00 55.78 192 PRO A O 1
ATOM 1581 N N . GLN A 1 193 ? 17.082 -1.702 -22.957 1.00 54.44 193 GLN A N 1
ATOM 1582 C CA . GLN A 1 193 ? 16.189 -1.586 -24.108 1.00 54.44 193 GLN A CA 1
ATOM 1583 C C . GLN A 1 193 ? 15.379 -2.884 -24.253 1.00 54.44 193 GLN A C 1
ATOM 1585 O O . GLN A 1 193 ? 15.933 -3.906 -24.645 1.00 54.44 193 GLN A O 1
ATOM 1590 N N . ALA A 1 194 ? 14.077 -2.852 -23.952 1.00 51.88 194 ALA A N 1
ATOM 1591 C CA . ALA A 1 194 ? 13.167 -3.906 -24.399 1.00 51.88 194 ALA A CA 1
ATOM 1592 C C . ALA A 1 194 ? 13.013 -3.845 -25.932 1.00 51.88 194 ALA A C 1
ATOM 1594 O O . ALA A 1 194 ? 13.101 -2.767 -26.525 1.00 51.88 194 ALA A O 1
ATOM 1595 N N . SER A 1 195 ? 12.793 -4.994 -26.567 1.00 46.12 195 SER A N 1
ATOM 1596 C CA . SER A 1 195 ? 12.809 -5.163 -28.028 1.00 46.12 195 SER A CA 1
ATOM 1597 C C . SER A 1 195 ? 11.692 -4.419 -28.763 1.00 46.12 195 SER A C 1
ATOM 1599 O O . SER A 1 195 ? 11.895 -4.002 -29.895 1.00 46.12 195 SER A O 1
ATOM 1601 N N . ASP A 1 196 ? 10.546 -4.198 -28.113 1.00 50.94 196 ASP A N 1
ATOM 1602 C CA . ASP A 1 196 ? 9.341 -3.685 -28.764 1.00 50.94 196 ASP A CA 1
ATOM 1603 C C . ASP A 1 196 ? 8.701 -2.569 -27.921 1.00 50.94 196 ASP A C 1
ATOM 1605 O O . ASP A 1 196 ? 8.429 -2.747 -26.734 1.00 50.94 196 ASP A O 1
ATOM 1609 N N . GLY A 1 197 ? 8.479 -1.388 -28.511 1.00 52.41 197 GLY A N 1
ATOM 1610 C CA . GLY A 1 197 ? 7.609 -0.346 -27.939 1.00 52.41 197 GLY A CA 1
ATOM 1611 C C . GLY A 1 197 ? 8.185 1.074 -27.843 1.00 52.41 197 GLY A C 1
ATOM 1612 O O . GLY A 1 197 ? 9.393 1.282 -27.752 1.00 52.41 197 GLY A O 1
ATOM 1613 N N . ASP A 1 198 ? 7.264 2.046 -27.864 1.00 48.66 198 ASP A N 1
ATOM 1614 C CA . ASP A 1 198 ? 7.459 3.504 -27.878 1.00 48.66 198 ASP A CA 1
ATOM 1615 C C . ASP A 1 198 ? 8.515 3.994 -26.865 1.00 48.66 198 ASP A C 1
ATOM 1617 O O . ASP A 1 198 ? 8.428 3.780 -25.656 1.00 48.66 198 ASP A O 1
ATOM 1621 N N . GLY A 1 199 ? 9.513 4.735 -27.354 1.00 51.72 199 GLY A N 1
ATOM 1622 C CA . GLY A 1 199 ? 10.578 5.315 -26.532 1.00 51.72 199 GLY A CA 1
ATOM 1623 C C . GLY A 1 199 ? 10.118 6.404 -25.547 1.00 51.72 199 GLY A C 1
ATOM 1624 O O . GLY A 1 199 ? 10.954 6.972 -24.849 1.00 51.72 199 GLY A O 1
ATOM 1625 N N . ARG A 1 200 ? 8.832 6.765 -25.496 1.00 53.69 200 ARG A N 1
ATOM 1626 C CA . ARG A 1 200 ? 8.273 7.764 -24.559 1.00 53.69 200 ARG A CA 1
ATOM 1627 C C . ARG A 1 200 ? 7.721 7.167 -23.260 1.00 53.69 200 ARG A C 1
ATOM 1629 O O . ARG A 1 200 ? 7.055 7.871 -22.503 1.00 53.69 200 ARG A O 1
ATOM 1636 N N . GLU A 1 201 ? 7.961 5.887 -22.993 1.00 69.25 201 GLU A N 1
ATOM 1637 C CA . GLU A 1 201 ? 7.440 5.251 -21.785 1.00 69.25 201 GLU A CA 1
ATOM 1638 C C . GLU A 1 201 ? 8.221 5.639 -20.519 1.00 69.25 201 GLU A C 1
ATOM 1640 O O . GLU A 1 201 ? 9.456 5.634 -20.470 1.00 69.25 201 GLU A O 1
ATOM 1645 N N . THR A 1 202 ? 7.459 5.979 -19.477 1.00 78.75 202 THR A N 1
ATOM 1646 C CA . THR A 1 202 ? 7.958 6.215 -18.121 1.00 78.75 202 THR A CA 1
ATOM 1647 C C . THR A 1 202 ? 8.026 4.886 -17.387 1.00 78.75 202 THR A C 1
ATOM 1649 O O . THR A 1 202 ? 7.002 4.224 -17.214 1.00 78.75 202 THR A O 1
ATOM 1652 N N . VAL A 1 203 ? 9.208 4.540 -16.897 1.00 86.62 203 VAL A N 1
ATOM 1653 C CA . VAL A 1 203 ? 9.438 3.367 -16.055 1.00 86.62 203 VAL A CA 1
ATOM 1654 C C . VAL A 1 203 ? 9.436 3.794 -14.592 1.00 86.62 203 VAL A C 1
ATOM 1656 O O . VAL A 1 203 ? 9.957 4.856 -14.246 1.00 86.62 203 VAL A O 1
ATOM 1659 N N . VAL A 1 204 ? 8.837 2.977 -13.729 1.00 90.69 204 VAL A N 1
ATOM 1660 C CA . VAL A 1 204 ? 8.797 3.214 -12.282 1.00 90.69 204 VAL A CA 1
ATOM 1661 C C . VAL A 1 204 ? 9.841 2.337 -11.598 1.00 90.69 204 VAL A C 1
ATOM 1663 O O . VAL A 1 204 ? 9.857 1.123 -11.787 1.00 90.69 204 VAL A O 1
ATOM 1666 N N . LEU A 1 205 ? 10.693 2.959 -10.789 1.00 89.31 205 LEU A N 1
ATOM 1667 C CA . LEU A 1 205 ? 11.713 2.316 -9.966 1.00 89.31 205 LEU A CA 1
ATOM 1668 C C . LEU A 1 205 ? 11.366 2.530 -8.492 1.00 89.31 205 LEU A C 1
ATOM 1670 O O . LEU A 1 205 ? 11.152 3.666 -8.073 1.00 89.31 205 LEU A O 1
ATOM 1674 N N . ILE A 1 206 ? 11.314 1.466 -7.695 1.00 87.69 206 ILE A N 1
ATOM 1675 C CA . ILE A 1 206 ? 11.001 1.579 -6.265 1.00 87.69 206 ILE A CA 1
ATOM 1676 C C . ILE A 1 206 ? 12.282 1.787 -5.452 1.00 87.69 206 ILE A C 1
ATOM 1678 O O . ILE A 1 206 ? 13.272 1.076 -5.647 1.00 87.69 206 ILE A O 1
ATOM 1682 N N . ASN A 1 207 ? 12.257 2.743 -4.518 1.00 86.19 207 ASN A N 1
ATOM 1683 C CA . ASN A 1 207 ? 13.415 3.082 -3.696 1.00 86.19 207 ASN A CA 1
ATOM 1684 C C . ASN A 1 207 ? 13.880 1.860 -2.866 1.00 86.19 207 ASN A C 1
ATOM 1686 O O . ASN A 1 207 ? 13.095 1.327 -2.073 1.00 86.19 207 ASN A O 1
ATOM 1690 N N . PRO A 1 208 ? 15.144 1.417 -2.994 1.00 78.56 208 PRO A N 1
ATOM 1691 C CA . PRO A 1 208 ? 15.676 0.280 -2.239 1.00 78.56 208 PRO A CA 1
ATOM 1692 C C . PRO A 1 208 ? 15.754 0.498 -0.719 1.00 78.56 208 PRO A C 1
ATOM 1694 O O . PRO A 1 208 ? 15.775 -0.457 0.051 1.00 78.56 208 PRO A O 1
ATOM 1697 N N . TYR A 1 209 ? 15.744 1.740 -0.239 1.00 77.19 209 TYR A N 1
ATOM 1698 C CA . TYR A 1 209 ? 15.638 2.003 1.198 1.00 77.19 209 TYR A CA 1
ATOM 1699 C C . TYR A 1 209 ? 14.222 1.758 1.728 1.00 77.19 209 TYR A C 1
ATOM 1701 O O . TYR A 1 209 ? 14.025 1.561 2.929 1.00 77.19 209 TYR A O 1
ATOM 1709 N N . VAL A 1 210 ? 13.226 1.746 0.839 1.00 75.25 210 VAL A N 1
ATOM 1710 C CA . VAL A 1 210 ? 11.826 1.448 1.158 1.00 75.25 210 VAL A CA 1
ATOM 1711 C C . VAL A 1 210 ? 11.553 -0.051 1.078 1.00 75.25 210 VAL A C 1
ATOM 1713 O O . VAL A 1 210 ? 10.796 -0.579 1.902 1.00 75.25 210 VAL A O 1
ATOM 1716 N N . ILE A 1 211 ? 12.212 -0.741 0.142 1.00 72.56 211 ILE A N 1
ATOM 1717 C CA . ILE A 1 211 ? 12.106 -2.189 -0.034 1.00 72.56 211 ILE A CA 1
ATOM 1718 C C . ILE A 1 211 ? 13.462 -2.893 -0.153 1.00 72.56 211 ILE A C 1
ATOM 1720 O O . ILE A 1 211 ? 14.322 -2.495 -0.926 1.00 72.56 211 ILE A O 1
ATOM 1724 N N . THR A 1 212 ? 13.624 -4.019 0.535 1.00 65.88 212 THR A N 1
ATOM 1725 C CA . THR A 1 212 ? 14.803 -4.890 0.414 1.00 65.88 212 THR A CA 1
ATOM 1726 C C . THR A 1 212 ? 14.486 -6.169 -0.355 1.00 65.88 212 THR A C 1
ATOM 1728 O O . THR A 1 212 ? 13.411 -6.764 -0.221 1.00 65.88 212 THR A O 1
ATOM 1731 N N . ARG A 1 213 ? 15.494 -6.584 -1.120 1.00 64.06 213 ARG A N 1
ATOM 1732 C CA . ARG A 1 213 ? 15.691 -7.858 -1.817 1.00 64.06 213 ARG A CA 1
ATOM 1733 C C . ARG A 1 213 ? 17.028 -8.447 -1.336 1.00 64.06 213 ARG A C 1
ATOM 1735 O O . ARG A 1 213 ? 17.878 -7.701 -0.858 1.00 64.06 213 ARG A O 1
ATOM 1742 N N . LYS A 1 214 ? 17.250 -9.762 -1.444 1.00 50.38 214 LYS A N 1
ATOM 1743 C CA . LYS A 1 214 ? 18.413 -10.436 -0.813 1.00 50.38 214 LYS A CA 1
ATOM 1744 C C . LYS A 1 214 ? 19.785 -10.049 -1.407 1.00 50.38 214 LYS A C 1
ATOM 1746 O O . LYS A 1 214 ? 20.798 -10.343 -0.787 1.00 50.38 214 LYS A O 1
ATOM 1751 N N . ARG A 1 215 ? 19.842 -9.394 -2.574 1.00 50.12 215 ARG A N 1
ATOM 1752 C CA . ARG A 1 215 ? 21.077 -8.787 -3.101 1.00 50.12 215 ARG A CA 1
ATOM 1753 C C . ARG A 1 215 ? 21.145 -7.322 -2.665 1.00 50.12 215 ARG A C 1
ATOM 1755 O O . ARG A 1 215 ? 20.412 -6.492 -3.199 1.00 50.12 215 ARG A O 1
ATOM 1762 N N . GLU A 1 216 ? 22.031 -7.041 -1.710 1.00 51.91 216 GLU A N 1
ATOM 1763 C CA . GLU A 1 216 ? 22.407 -5.686 -1.262 1.00 51.91 216 GLU A CA 1
ATOM 1764 C C . GLU A 1 216 ? 23.165 -4.889 -2.345 1.00 51.91 216 GLU A C 1
ATOM 1766 O O . GLU A 1 216 ? 23.432 -3.704 -2.166 1.00 51.91 216 GLU A O 1
ATOM 1771 N N . ASP A 1 217 ? 23.450 -5.506 -3.500 1.00 55.59 217 ASP A N 1
ATOM 1772 C CA . ASP A 1 217 ? 23.977 -4.819 -4.677 1.00 55.59 217 ASP A CA 1
ATOM 1773 C C . ASP A 1 217 ? 22.865 -4.031 -5.383 1.00 55.59 217 ASP A C 1
ATOM 1775 O O . ASP A 1 217 ? 22.070 -4.525 -6.199 1.00 55.59 217 ASP A O 1
ATOM 1779 N N . HIS A 1 218 ? 22.789 -2.758 -5.026 1.00 64.25 218 HIS A N 1
ATOM 1780 C CA . HIS A 1 218 ? 22.076 -1.760 -5.801 1.00 64.25 218 HIS A CA 1
ATOM 1781 C C . HIS A 1 218 ? 23.023 -1.204 -6.858 1.00 64.25 218 HIS A C 1
ATOM 1783 O O . HIS A 1 218 ? 24.175 -0.889 -6.563 1.00 64.25 218 HIS A O 1
ATOM 1789 N N . SER A 1 219 ? 22.541 -1.036 -8.092 1.00 66.69 219 SER A N 1
ATOM 1790 C CA . SER A 1 219 ? 23.354 -0.355 -9.098 1.00 66.69 219 SER A CA 1
ATOM 1791 C C . SER A 1 219 ? 23.700 1.055 -8.609 1.00 66.69 219 SER A C 1
ATOM 1793 O O . SER A 1 219 ? 22.859 1.729 -8.008 1.00 66.69 219 SER A O 1
ATOM 1795 N N . VAL A 1 220 ? 24.922 1.519 -8.888 1.00 64.38 220 VAL A N 1
ATOM 1796 C CA . VAL A 1 220 ? 25.399 2.863 -8.503 1.00 64.38 220 VAL A CA 1
ATOM 1797 C C . VAL A 1 220 ? 24.406 3.947 -8.936 1.00 64.38 220 VAL A C 1
ATOM 1799 O O . VAL A 1 220 ? 24.120 4.871 -8.182 1.00 64.38 220 VAL A O 1
ATOM 1802 N N . ILE A 1 221 ? 23.797 3.775 -10.112 1.00 65.88 221 ILE A N 1
ATOM 1803 C CA . ILE A 1 221 ? 22.766 4.669 -10.650 1.00 65.88 221 ILE A CA 1
ATOM 1804 C C . ILE A 1 221 ? 21.510 4.676 -9.767 1.00 65.88 221 ILE A C 1
ATOM 1806 O O . ILE A 1 221 ? 20.972 5.740 -9.477 1.00 65.88 221 ILE A O 1
ATOM 1810 N N . THR A 1 222 ? 21.052 3.509 -9.304 1.00 70.69 222 THR A N 1
ATOM 1811 C CA . THR A 1 222 ? 19.903 3.415 -8.388 1.00 70.69 222 THR A CA 1
ATOM 1812 C C . THR A 1 222 ? 20.204 4.126 -7.073 1.00 70.69 222 THR A C 1
ATOM 1814 O O . THR A 1 222 ? 19.387 4.911 -6.604 1.00 70.69 222 THR A O 1
ATOM 1817 N N . LEU A 1 223 ? 21.389 3.909 -6.498 1.00 70.00 223 LEU A N 1
ATOM 1818 C CA . LEU A 1 223 ? 21.796 4.584 -5.263 1.00 70.00 223 LEU A CA 1
ATOM 1819 C C . LEU A 1 223 ? 21.894 6.102 -5.447 1.00 70.00 223 LEU A C 1
ATOM 1821 O O . LEU A 1 223 ? 21.433 6.851 -4.592 1.00 70.00 223 LEU A O 1
ATOM 1825 N N . GLN A 1 224 ? 22.426 6.564 -6.578 1.00 72.38 224 GLN A N 1
ATOM 1826 C CA . GLN A 1 224 ? 22.532 7.988 -6.893 1.00 72.38 224 GLN A CA 1
ATOM 1827 C C . GLN A 1 224 ? 21.163 8.648 -7.106 1.00 72.38 224 GLN A C 1
ATOM 1829 O O . GLN A 1 224 ? 20.969 9.783 -6.680 1.00 72.38 224 GLN A O 1
ATOM 1834 N N . LEU A 1 225 ? 20.198 7.946 -7.712 1.00 77.00 225 LEU A N 1
ATOM 1835 C CA . LEU A 1 225 ? 18.824 8.445 -7.864 1.00 77.00 225 LEU A CA 1
ATOM 1836 C C . LEU A 1 225 ? 18.132 8.679 -6.515 1.00 77.00 225 LEU A C 1
ATOM 1838 O O . LEU A 1 225 ? 17.283 9.562 -6.414 1.00 77.00 225 LEU A O 1
ATOM 1842 N N . PHE A 1 226 ? 18.496 7.910 -5.486 1.00 80.44 226 PHE A N 1
ATOM 1843 C CA . PHE A 1 226 ? 17.869 7.972 -4.166 1.00 80.44 226 PHE A CA 1
ATOM 1844 C C . PHE A 1 226 ? 18.766 8.554 -3.065 1.00 80.44 226 PHE A C 1
ATOM 1846 O O . PHE A 1 226 ? 18.329 8.597 -1.918 1.00 80.44 226 PHE A O 1
ATOM 1853 N N . SER A 1 227 ? 19.963 9.055 -3.383 1.00 71.19 227 SER A N 1
ATOM 1854 C CA . SER A 1 227 ? 20.969 9.493 -2.398 1.00 71.19 227 SER A CA 1
ATOM 1855 C C . SER A 1 227 ? 20.510 10.629 -1.475 1.00 71.19 227 SER A C 1
ATOM 1857 O O . SER A 1 227 ? 20.996 10.740 -0.356 1.00 71.19 227 SER A O 1
ATOM 1859 N N . ASN A 1 228 ? 19.543 11.434 -1.922 1.00 68.38 228 ASN A N 1
ATOM 1860 C CA . ASN A 1 228 ? 18.952 12.539 -1.160 1.00 68.38 228 ASN A CA 1
ATOM 1861 C C . ASN A 1 228 ? 17.568 12.199 -0.568 1.00 68.38 228 ASN A C 1
ATOM 1863 O O . ASN A 1 228 ? 16.823 13.099 -0.177 1.00 68.38 228 ASN A O 1
ATOM 1867 N N . SER A 1 229 ? 17.175 10.922 -0.554 1.00 65.56 229 SER A N 1
ATOM 1868 C CA . SER A 1 229 ? 15.882 10.495 -0.003 1.00 65.56 229 SER A CA 1
ATOM 1869 C C . SER A 1 229 ? 15.988 10.292 1.513 1.00 65.56 229 SER A C 1
ATOM 1871 O O . SER A 1 229 ? 16.701 9.392 1.929 1.00 65.56 229 SER A O 1
ATOM 1873 N N . PHE A 1 230 ? 15.250 11.110 2.278 1.00 63.44 230 PHE A N 1
ATOM 1874 C CA . PHE A 1 230 ? 15.011 11.115 3.746 1.00 63.44 230 PHE A CA 1
ATOM 1875 C C . PHE A 1 230 ? 16.128 10.718 4.721 1.00 63.44 230 PHE A C 1
ATOM 1877 O O . PHE A 1 230 ? 16.505 9.527 4.783 1.00 63.44 230 PHE A O 1
#

Sequence (230 aa):
MLFPHIQYRTNILVSLGRKENQIPLTDKDLAEVFGINKRYVSGIITELKEIGVITETREGYYKVNERYHFRGRSREDTYIGYYKVNERYHFRGRSREDTYMLVKTFHTTLNKIKVNPAELGVLYKLLPYIHYESNLVCENPFEDDPRKVRFLNTSEIAGKVGLSRQKLNDTLRKLVSAGAIATIQRKSGIVPQASDGDGRETVVLINPYVITRKREDHSVITLQLFSNSF

Secondary structure (DSSP, 8-state):
--GGGB-TTT-BBB-SS-GGG--BPPHHHHHHHHTS-GGGHHHHHHHHHHTTSEEE-TTS-EEE-TTTEEEEE-SS-TT-EEEEE-TTT---SSPPTT--S--EE-HHHHHHS---HHHHHHHHHHGGGB-TTT-BBBS-TT-SSTTT--BPPHHHHHHHHT--HHHHHHHHHHHHHTTSEEEEEGGGS-S---SSS-TTPEEEEE-TTTEE-S-----HHHHHHHTT--

Foldseek 3Di:
DQVQQQQQPFQWGWDHDDNVPTDFDDLVNVCVVQVHDSVCSVVVVVVCVVVPQWDADPVGIIGGDCQQKNKDQDPVDRPDIDIAGPVVVPHDDDDDPPDPQDKDFDPVLVVQQPDHPVLVLLVVLQRVQQQLQARWRFPCNDDPPLQATHGDFLCRSCVSSVHDSVVSVVSLVSCVVSLQKDWDQQVPVPGRDHPDDDSRGIIIGGQCNRMDHPDPDHPPVSCVSRVPRD

Organism: NCBI:txid217031

pLDDT: mean 75.65, std 14.04, range [45.81, 94.5]

Radius of gyration: 20.3 Å; chains: 1; bounding box: 50×37×60 Å